Protein AF-A0A183BSN5-F1 (afdb_monomer_lite)

Sequence (302 aa):
MFFSKLIRLFLLFGVLALNCSAYKILVFSPTLSRSHMISNGRVADALASDEHDVTLVEIQYAVPLDVLNLALLKEQKFDVIISEQLNFCGAGVGHLLNIPINIILCSTSLQEHVTSLIGLPFPSSYVPSLMDSNVPDKMSLVQRFQNLMRQFVGYNYNFYGIDPLTQIFQKHFGIDFPDLRSIVNRLPDQFGRAIRTMLDDPSFGANAKRTKKLLSTKPFTAKERLLKNMRFLEMNGGELPELLSESRNMSVVQLYNLDLAMLATLALLTLLIILRYLAKFALASAILAKSLLMKTKKNKEE

InterPro domains:
  IPR002213 UDP-glucuronosyl/UDP-glucosyltransferase [PF00201] (71-152)
  IPR050271 UDP-glycosyltransferase [PTHR48043] (70-183)

Radius of gyration: 30.77 Å; chains: 1; bounding box: 112×40×78 Å

Foldseek 3Di:
DVVVVVVVVVVVVVVVVPPPPQFQEEEEFEPPDDLRVVVSVVVQVVSVVSVHNYDYDYHYLPDAPVVDPLVVVLVSQGQEYEYEPQALLSLLSCVVSVRLHYHHDYSDPQALQLCVLQVHDQQLLQHAHPQDPPADSHDDLVSSVVRVVNSVVRNVVSVVSQVVVQVSSCVVPHVPRDRSSVSSSCNVVSVVVVVVCCVVPCVVVVVVVVVVVCVCVPPAHPVRVVVVVCVVCVVVPVDDVVPDRPCVVDDPCSRRVVVVVVVVVVVVVVVVVVVVVVVVVVVVVVVVVVVVVVVVVVVVVD

pLDDT: mean 83.0, std 10.15, range [48.16, 95.94]

Secondary structure (DSSP, 8-state):
-HHHHHHHHHHHHHHHHT-----EEEEEEETT-HHHHHHHHHHHHHHHHTT-EEEEEEE-TT--GGGS-HHHHHHH--SEEEEETT-THHHHHHHHTT-SEEEEE-SSSPPHHHHHHTT----TTTS--TT-TT--SS--HHHHHHHHHHHHHHHHHHHHHHHHHHHHHHHHH-TTSPPHHHHHHTHHHHHHHHHHHHHH-TTHHHHHHHHHHHHHT-SS-HHHHHHHHHHHHHHTTS--GGGS-GGGG--HHHHTTHHHHHHHHHHHHHHHHHHHHHHHHHHHHHHHHHHHHHHHHHTTT-

Organism: Globodera pallida (NCBI:txid36090)

Structure (mmCIF, N/CA/C/O backbone):
data_AF-A0A183BSN5-F1
#
_entry.id   AF-A0A183BSN5-F1
#
loop_
_atom_site.group_PDB
_atom_site.id
_atom_site.type_symbol
_atom_site.label_atom_id
_atom_site.label_alt_id
_atom_site.label_comp_id
_atom_site.label_asym_id
_atom_site.label_entity_id
_atom_site.label_seq_id
_atom_site.pdbx_PDB_ins_code
_atom_site.Cartn_x
_atom_site.Cartn_y
_atom_site.Cartn_z
_atom_site.occupancy
_atom_site.B_iso_or_equiv
_atom_site.auth_seq_id
_atom_site.auth_comp_id
_atom_site.auth_asym_id
_atom_site.auth_atom_id
_atom_site.pdbx_PDB_model_num
ATOM 1 N N . MET A 1 1 ? -42.546 -14.849 45.165 1.00 59.56 1 MET A N 1
ATOM 2 C CA . MET A 1 1 ? -41.155 -15.318 44.934 1.00 59.56 1 MET A CA 1
ATOM 3 C C . MET A 1 1 ? -40.801 -15.490 43.448 1.00 59.56 1 MET A C 1
ATOM 5 O O . MET A 1 1 ? -39.670 -15.215 43.075 1.00 59.56 1 MET A O 1
ATOM 9 N N . PHE A 1 2 ? -41.740 -15.899 42.584 1.00 65.00 2 PHE A N 1
ATOM 10 C CA . PHE A 1 2 ? -41.500 -16.060 41.138 1.00 65.00 2 PHE A CA 1
ATOM 11 C C . PHE A 1 2 ? -41.350 -14.718 40.389 1.00 65.00 2 PHE A C 1
ATOM 13 O O . PHE A 1 2 ? -40.451 -14.548 39.572 1.00 65.00 2 PHE A O 1
ATOM 20 N N . PHE A 1 3 ? -42.168 -13.725 40.751 1.00 62.00 3 PHE A N 1
ATOM 21 C CA . PHE A 1 3 ? -42.199 -12.405 40.107 1.00 62.00 3 PHE A CA 1
ATOM 22 C C . PHE A 1 3 ? -40.903 -11.591 40.301 1.00 62.00 3 PHE A C 1
ATOM 24 O O . PHE A 1 3 ? -40.417 -10.958 39.369 1.00 62.00 3 PHE A O 1
ATOM 31 N N . SER A 1 4 ? -40.273 -11.674 41.481 1.00 65.19 4 SER A N 1
ATOM 32 C CA . SER A 1 4 ? -38.995 -10.994 41.748 1.00 65.19 4 SER A CA 1
ATOM 33 C C . SER A 1 4 ? -37.806 -11.648 41.037 1.00 65.19 4 SER A C 1
ATOM 35 O O . SER A 1 4 ? -36.857 -10.957 40.673 1.00 65.19 4 SER A O 1
ATOM 37 N N . LYS A 1 5 ? -37.859 -12.966 40.790 1.00 66.44 5 LYS A N 1
ATOM 38 C CA . LYS A 1 5 ? -36.872 -13.667 39.955 1.00 66.44 5 LYS A CA 1
ATOM 39 C C . LYS A 1 5 ? -37.020 -13.293 38.479 1.00 66.44 5 LYS A C 1
ATOM 41 O O . LYS A 1 5 ? -36.006 -13.108 37.818 1.00 66.44 5 LYS A O 1
ATOM 46 N N . LEU A 1 6 ? -38.251 -13.114 37.993 1.00 73.00 6 LEU A N 1
ATOM 47 C CA . LEU A 1 6 ? -38.524 -12.692 36.617 1.00 73.00 6 LEU A CA 1
ATOM 48 C C . LEU A 1 6 ? -38.045 -11.256 36.352 1.00 73.00 6 LEU A C 1
ATOM 50 O O . LEU A 1 6 ? -37.392 -11.011 35.345 1.00 73.00 6 LEU A O 1
ATOM 54 N N . ILE A 1 7 ? -38.274 -10.337 37.297 1.00 76.81 7 ILE A N 1
ATOM 55 C CA . ILE A 1 7 ? -37.767 -8.955 37.239 1.00 76.81 7 ILE A CA 1
ATOM 56 C C . ILE A 1 7 ? -36.236 -8.920 37.282 1.00 76.81 7 ILE A C 1
ATOM 58 O O . ILE A 1 7 ? -35.624 -8.214 36.488 1.00 76.81 7 ILE A O 1
ATOM 62 N N . ARG A 1 8 ? -35.596 -9.711 38.156 1.00 70.38 8 ARG A N 1
ATOM 63 C CA . ARG A 1 8 ? -34.126 -9.816 38.182 1.00 70.38 8 ARG A CA 1
ATOM 64 C C . ARG A 1 8 ? -33.569 -10.387 36.882 1.00 70.38 8 ARG A C 1
ATOM 66 O O . ARG A 1 8 ? -32.544 -9.902 36.431 1.00 70.38 8 ARG A O 1
ATOM 73 N N . LEU A 1 9 ? -34.243 -11.360 36.268 1.00 69.88 9 LEU A N 1
ATOM 74 C CA . LEU A 1 9 ? -33.843 -11.929 34.981 1.00 69.88 9 LEU A CA 1
ATOM 75 C C . LEU A 1 9 ? -33.991 -10.908 33.842 1.00 69.88 9 LEU A C 1
ATOM 77 O O . LEU A 1 9 ? -33.094 -10.804 33.017 1.00 69.88 9 LEU A O 1
ATOM 81 N N . PHE A 1 10 ? -35.069 -10.117 33.836 1.00 69.69 10 PHE A N 1
ATOM 82 C CA . PHE A 1 10 ? -35.290 -9.044 32.860 1.00 69.69 10 PHE A CA 1
ATOM 83 C C . PHE A 1 10 ? -34.299 -7.885 33.026 1.00 69.69 10 PHE A C 1
ATOM 85 O O . PHE A 1 10 ? -33.801 -7.368 32.033 1.00 69.69 10 PHE A O 1
ATOM 92 N N . LEU A 1 11 ? -33.958 -7.515 34.265 1.00 67.25 11 LEU A N 1
ATOM 93 C CA . LEU A 1 11 ? -32.918 -6.526 34.559 1.00 67.25 11 LEU A CA 1
ATOM 94 C C . LEU A 1 11 ? -31.527 -7.041 34.171 1.00 67.25 11 LEU A C 1
ATOM 96 O O . LEU A 1 11 ? -30.753 -6.290 33.593 1.00 67.25 11 LEU A O 1
ATOM 100 N N . LEU A 1 12 ? -31.222 -8.323 34.404 1.00 60.47 12 LEU A N 1
ATOM 101 C CA . LEU A 1 12 ? -29.964 -8.933 33.959 1.00 60.47 12 LEU A CA 1
ATOM 102 C C . LEU A 1 12 ? -29.869 -8.973 32.426 1.00 60.47 12 LEU A C 1
ATOM 104 O O . LEU A 1 12 ? -28.812 -8.700 31.867 1.00 60.47 12 LEU A O 1
ATOM 108 N N . PHE A 1 13 ? -30.978 -9.279 31.742 1.00 56.66 13 PHE A N 1
ATOM 109 C CA . PHE A 1 13 ? -31.055 -9.278 30.279 1.00 56.66 13 PHE A CA 1
ATOM 110 C C . PHE A 1 13 ? -30.986 -7.856 29.704 1.00 56.66 13 PHE A C 1
ATOM 112 O O . PHE A 1 13 ? -30.362 -7.654 28.668 1.00 56.66 13 PHE A O 1
ATOM 119 N N . GLY A 1 14 ? -31.563 -6.869 30.398 1.00 58.03 14 GLY A N 1
ATOM 120 C CA . GLY A 1 14 ? -31.438 -5.447 30.078 1.00 58.03 14 GLY A CA 1
ATOM 121 C C . GLY A 1 14 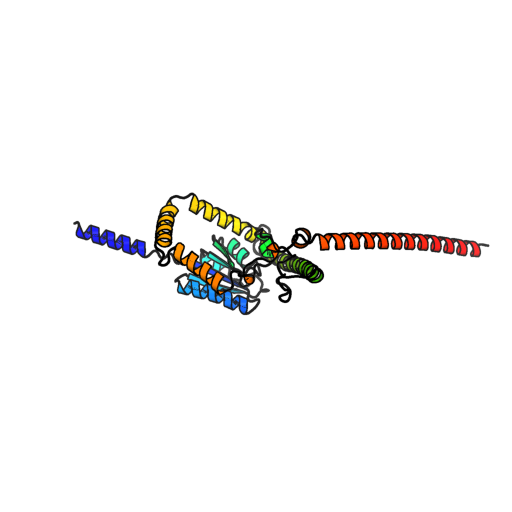? -30.005 -4.937 30.236 1.00 58.03 14 GLY A C 1
ATOM 122 O O . GLY A 1 14 ? -29.504 -4.264 29.347 1.00 58.03 14 GLY A O 1
ATOM 123 N N . VAL A 1 15 ? -29.303 -5.333 31.303 1.00 58.25 15 VAL A N 1
ATOM 124 C CA . VAL A 1 15 ? -27.882 -5.000 31.527 1.00 58.25 15 VAL A CA 1
ATOM 125 C C . VAL A 1 15 ? -26.967 -5.703 30.516 1.00 58.25 15 VAL A C 1
ATOM 127 O O . VAL A 1 15 ? -25.995 -5.115 30.058 1.00 58.25 15 VAL A O 1
ATOM 130 N N . LEU A 1 16 ? -27.289 -6.932 30.102 1.00 50.88 16 LEU A N 1
ATOM 131 C CA . LEU A 1 16 ? -26.536 -7.640 29.060 1.00 50.88 16 LEU A CA 1
ATOM 132 C C . LEU A 1 16 ? -26.787 -7.072 27.654 1.00 50.88 16 LEU A C 1
ATOM 134 O O . LEU A 1 16 ? -25.859 -7.049 26.848 1.00 50.88 16 LEU A O 1
ATOM 138 N N . ALA A 1 17 ? -27.996 -6.571 27.377 1.00 51.16 17 ALA A N 1
ATOM 139 C CA . ALA A 1 17 ? -28.351 -5.889 26.129 1.00 51.16 17 ALA A CA 1
ATOM 140 C C . ALA A 1 17 ? -27.779 -4.460 26.018 1.00 51.16 17 ALA A C 1
ATOM 142 O O . ALA A 1 17 ? -27.766 -3.908 24.922 1.00 51.16 17 ALA A O 1
ATOM 143 N N . LEU A 1 18 ? -27.282 -3.888 27.121 1.00 48.16 18 LEU A N 1
ATOM 144 C CA . LEU A 1 18 ? -26.627 -2.576 27.183 1.00 48.16 18 LEU A CA 1
ATOM 145 C C . LEU A 1 18 ? -25.114 -2.619 26.920 1.00 48.16 18 LEU A C 1
ATOM 147 O O . LEU A 1 18 ? -24.476 -1.572 26.915 1.00 48.16 18 LEU A O 1
ATOM 151 N N . ASN A 1 19 ? -24.521 -3.789 26.660 1.00 48.28 19 ASN A N 1
ATOM 152 C CA . ASN A 1 19 ? -23.117 -3.863 26.247 1.00 48.28 19 ASN A CA 1
ATOM 153 C C . ASN A 1 19 ? -22.981 -3.543 24.750 1.00 48.28 19 ASN A C 1
ATOM 155 O O . ASN A 1 19 ? -22.556 -4.384 23.957 1.00 48.28 19 ASN A O 1
ATOM 159 N N . CYS A 1 20 ? -23.360 -2.327 24.352 1.00 51.12 20 CYS A N 1
ATOM 160 C CA . CYS A 1 20 ? -22.772 -1.717 23.169 1.00 51.12 20 CYS A CA 1
ATOM 161 C C . CYS A 1 20 ? -21.342 -1.346 23.576 1.00 51.12 20 CYS A C 1
ATOM 163 O O . CYS A 1 20 ? -21.121 -0.358 24.270 1.00 51.12 20 CYS A O 1
ATOM 165 N N . SER A 1 21 ? -20.380 -2.226 23.292 1.00 65.69 21 SER A N 1
ATOM 166 C CA . SER A 1 21 ? -18.980 -1.958 23.617 1.00 65.69 21 SER A CA 1
ATOM 167 C C . SER A 1 21 ? -18.479 -0.870 22.673 1.00 65.69 21 SER A C 1
ATOM 169 O O . SER A 1 21 ? -18.053 -1.164 21.557 1.00 65.69 21 SER A O 1
ATOM 171 N N . ALA A 1 22 ? -18.566 0.384 23.105 1.00 81.62 22 ALA A N 1
ATOM 172 C CA . ALA A 1 22 ? -17.943 1.500 22.419 1.00 81.62 22 ALA A CA 1
ATOM 173 C C . ALA A 1 22 ? -16.424 1.289 22.428 1.00 81.62 22 ALA A C 1
ATOM 175 O O . ALA A 1 22 ? -15.791 1.337 23.481 1.00 81.62 22 ALA A O 1
ATOM 176 N N . TYR A 1 23 ? -15.848 1.001 21.261 1.00 90.38 23 TYR A N 1
ATOM 177 C CA . TYR A 1 23 ? -14.400 0.963 21.105 1.00 90.38 23 TYR A CA 1
ATOM 178 C C . TYR A 1 23 ? -13.813 2.359 21.257 1.00 90.38 23 TYR A C 1
ATOM 180 O O . TYR A 1 23 ? -14.401 3.345 20.804 1.00 90.38 23 TYR A O 1
ATOM 188 N N . LYS A 1 24 ? -12.616 2.418 21.833 1.00 94.06 24 LYS A N 1
ATOM 189 C CA . LYS A 1 24 ? -11.808 3.626 21.861 1.00 94.06 24 LYS A CA 1
ATOM 190 C C . LYS A 1 24 ? -10.854 3.634 20.675 1.00 94.06 24 LYS A C 1
ATOM 192 O O . LYS A 1 24 ? -9.935 2.816 20.594 1.00 94.06 24 LYS A O 1
ATOM 197 N N . ILE A 1 25 ? -11.096 4.533 19.730 1.00 95.19 25 ILE A N 1
ATOM 198 C CA . ILE A 1 25 ? -10.491 4.518 18.401 1.00 95.19 25 ILE A CA 1
ATOM 199 C C . ILE A 1 25 ? -9.615 5.756 18.213 1.00 95.19 25 ILE A C 1
ATOM 201 O O . ILE A 1 25 ? -10.073 6.890 18.321 1.00 95.19 25 ILE A O 1
ATOM 205 N N . LEU A 1 26 ? -8.351 5.537 17.871 1.00 94.81 26 LEU A N 1
ATOM 206 C CA . LEU A 1 26 ? -7.427 6.583 17.453 1.00 94.81 26 LEU A CA 1
ATOM 207 C C . LEU A 1 26 ? -7.399 6.651 15.925 1.00 94.81 26 LEU A C 1
ATOM 209 O O . LEU A 1 26 ? -6.917 5.731 15.269 1.00 94.81 26 LEU A O 1
ATOM 213 N N . VAL A 1 27 ? -7.882 7.740 15.338 1.00 93.56 27 VAL A N 1
ATOM 214 C CA . VAL A 1 27 ? -7.739 7.997 13.901 1.00 93.56 27 VAL A CA 1
ATOM 215 C C . VAL A 1 27 ? -6.526 8.895 13.699 1.00 93.56 27 VAL A C 1
ATOM 217 O O . VAL A 1 27 ? -6.496 10.031 14.157 1.00 93.56 27 VAL A O 1
ATOM 220 N N . PHE A 1 28 ? -5.504 8.381 13.029 1.00 90.50 28 PHE A N 1
ATOM 221 C CA . PHE A 1 28 ? -4.240 9.058 12.782 1.00 90.50 28 PHE A CA 1
ATOM 222 C C . PHE A 1 28 ? -4.160 9.501 11.317 1.00 90.50 28 PHE A C 1
ATOM 224 O O . PHE A 1 28 ? -3.984 8.680 10.412 1.00 90.50 28 PHE A O 1
ATOM 231 N N . SER A 1 29 ? -4.290 10.806 11.081 1.00 88.56 29 SER A N 1
ATOM 232 C CA . SER A 1 29 ? -4.462 11.394 9.753 1.00 88.56 29 SER A CA 1
ATOM 233 C C . SER A 1 29 ? -3.312 12.350 9.398 1.00 88.56 29 SER A C 1
ATOM 235 O O . SER A 1 29 ? -3.153 13.392 10.037 1.00 88.56 29 SER A O 1
ATOM 237 N N . PRO A 1 30 ? -2.490 12.052 8.378 1.00 83.19 30 PRO A N 1
ATOM 238 C CA . PRO A 1 30 ? -1.479 12.985 7.904 1.00 83.19 30 PRO A CA 1
ATOM 239 C C . PRO A 1 30 ? -2.095 14.094 7.036 1.00 83.19 30 PRO A C 1
ATOM 241 O O . PRO A 1 30 ? -2.824 13.828 6.079 1.00 83.19 30 PRO A O 1
ATOM 244 N N . THR A 1 31 ? -1.736 15.351 7.293 1.00 81.19 31 THR A N 1
ATOM 245 C CA . THR A 1 31 ? -2.212 16.532 6.553 1.00 81.19 31 THR A CA 1
ATOM 246 C C . THR A 1 31 ? -1.405 16.773 5.271 1.00 81.19 31 THR A C 1
ATOM 248 O O . THR A 1 31 ? -0.886 17.859 5.019 1.00 81.19 31 THR A O 1
ATOM 251 N N . LEU A 1 32 ? -1.275 15.735 4.434 1.00 77.12 32 LEU A N 1
ATOM 252 C CA . LEU A 1 32 ? -0.598 15.839 3.134 1.00 77.12 32 LEU A CA 1
ATOM 253 C C . LEU A 1 32 ? -1.450 16.614 2.117 1.00 77.12 32 LEU A C 1
ATOM 255 O O . LEU A 1 32 ? -0.936 17.428 1.353 1.00 77.12 32 LEU A O 1
ATOM 259 N N . SER A 1 33 ? -2.761 16.363 2.098 1.00 76.94 33 SER A N 1
ATOM 260 C CA . SER A 1 33 ? -3.711 17.091 1.258 1.00 76.94 33 SER A CA 1
ATOM 261 C C . SER A 1 33 ? -5.128 17.047 1.836 1.00 76.94 33 SER A C 1
ATOM 263 O O . SER A 1 33 ? -5.460 16.197 2.666 1.00 76.94 33 SER A O 1
ATOM 265 N N . ARG A 1 34 ? -5.988 17.972 1.386 1.00 82.31 34 ARG A N 1
ATOM 266 C CA . ARG A 1 34 ? -7.355 18.114 1.917 1.00 82.31 34 ARG A CA 1
ATOM 267 C C . ARG A 1 34 ? -8.221 16.876 1.701 1.00 82.31 34 ARG A C 1
ATOM 269 O O . ARG A 1 34 ? -9.043 16.580 2.557 1.00 82.31 34 ARG A O 1
ATOM 276 N N . SER A 1 35 ? -8.070 16.165 0.584 1.00 83.94 35 SER A N 1
ATOM 277 C CA . SER A 1 35 ? -8.891 14.980 0.295 1.00 83.94 35 SER A CA 1
ATOM 278 C C . SER A 1 35 ? -8.667 13.870 1.322 1.00 83.94 35 SER A C 1
ATOM 280 O O . SER A 1 35 ? -9.637 13.286 1.800 1.00 83.94 35 SER A O 1
ATOM 282 N N . HIS A 1 36 ? -7.414 13.636 1.717 1.00 82.81 36 HIS A N 1
ATOM 283 C CA . HIS A 1 36 ? -7.061 12.645 2.735 1.00 82.81 36 HIS A CA 1
ATOM 284 C C . HIS A 1 36 ? -7.616 13.042 4.108 1.00 82.81 36 HIS A C 1
ATOM 286 O O . HIS A 1 36 ? -8.254 12.227 4.771 1.00 82.81 36 HIS A O 1
ATOM 292 N N . MET A 1 37 ? -7.475 14.318 4.492 1.00 86.25 37 MET A N 1
ATOM 293 C CA . MET A 1 37 ? -8.049 14.833 5.742 1.00 86.25 37 MET A CA 1
ATOM 294 C C . MET A 1 37 ? -9.573 14.683 5.777 1.00 86.25 37 MET A C 1
ATOM 296 O O . MET A 1 37 ? -10.118 14.184 6.754 1.00 86.25 37 MET A O 1
ATOM 300 N N . ILE A 1 38 ? -10.266 15.046 4.692 1.00 88.62 38 ILE A N 1
ATOM 301 C CA . ILE A 1 38 ? -11.727 14.923 4.593 1.00 88.62 38 ILE A CA 1
ATOM 302 C C . ILE A 1 38 ? -12.161 13.455 4.674 1.00 88.62 38 ILE A C 1
ATOM 304 O O . ILE A 1 38 ? -13.138 13.149 5.352 1.00 88.62 38 ILE A O 1
ATOM 308 N N . SER A 1 39 ? -11.459 12.546 3.993 1.00 88.44 39 SER A N 1
ATOM 309 C CA . SER A 1 39 ? -11.770 11.113 4.035 1.00 88.44 39 SER A CA 1
ATOM 310 C C . SER A 1 39 ? -11.626 10.553 5.450 1.00 88.44 39 SER A C 1
ATOM 312 O O . SER A 1 39 ? -12.542 9.908 5.956 1.00 88.44 39 SER A O 1
ATOM 314 N N . ASN A 1 40 ? -10.507 10.845 6.112 1.00 90.00 40 ASN A N 1
ATOM 315 C CA . ASN A 1 40 ? -10.218 10.342 7.454 1.00 90.00 40 ASN A CA 1
ATOM 316 C C . ASN A 1 40 ? -11.137 10.977 8.504 1.00 90.00 40 ASN A C 1
ATOM 318 O O . ASN A 1 40 ? -11.633 10.274 9.381 1.00 90.00 40 ASN A O 1
ATOM 322 N N . GLY A 1 41 ? -11.437 12.271 8.363 1.00 91.69 41 GLY A N 1
ATOM 323 C CA . GLY A 1 41 ? -12.417 12.978 9.185 1.00 91.69 41 GLY A CA 1
ATOM 324 C C . GLY A 1 41 ? -13.815 12.376 9.063 1.00 91.69 41 GLY A C 1
ATOM 325 O O . GLY A 1 41 ? -14.439 12.095 10.074 1.00 91.69 41 GLY A O 1
ATOM 326 N N . ARG A 1 42 ? -14.275 12.043 7.848 1.00 92.44 42 ARG A N 1
ATOM 327 C CA . ARG A 1 42 ? -15.573 11.370 7.653 1.00 92.44 42 ARG A CA 1
ATOM 328 C C . ARG A 1 42 ? -15.638 9.985 8.285 1.00 92.44 42 ARG A C 1
ATOM 330 O O . ARG A 1 42 ? -16.690 9.601 8.786 1.00 92.44 42 ARG A O 1
ATOM 337 N N . VAL A 1 43 ? -14.540 9.227 8.243 1.00 92.44 43 VAL A N 1
ATOM 338 C CA . VAL A 1 43 ? -14.455 7.938 8.945 1.00 92.44 43 VAL A CA 1
ATOM 339 C C . VAL A 1 43 ? -14.543 8.158 10.454 1.00 92.44 43 VAL A C 1
ATOM 341 O O . VAL A 1 43 ? -15.297 7.453 11.118 1.00 92.44 43 VAL A O 1
ATOM 344 N N . ALA A 1 44 ? -13.830 9.152 10.988 1.00 93.75 44 ALA A N 1
ATOM 345 C CA . ALA A 1 44 ? -13.896 9.505 12.402 1.00 93.75 44 ALA A CA 1
ATOM 346 C C . ALA A 1 44 ? -15.312 9.938 12.827 1.00 93.75 44 ALA A C 1
ATOM 348 O O . ALA A 1 44 ? -15.826 9.417 13.813 1.00 93.75 44 ALA A O 1
ATOM 349 N N . ASP A 1 45 ? -15.963 10.809 12.051 1.00 94.44 45 ASP A N 1
ATOM 350 C CA . ASP A 1 45 ? -17.328 11.286 12.300 1.00 94.44 45 ASP A CA 1
ATOM 351 C C . ASP A 1 45 ? -18.341 10.138 12.292 1.00 94.44 45 ASP A C 1
ATOM 353 O O . ASP A 1 45 ? -19.195 10.063 13.171 1.00 94.44 45 ASP A O 1
ATOM 357 N N . ALA A 1 46 ? -18.237 9.221 11.323 1.00 92.94 46 ALA A N 1
ATOM 358 C CA . ALA A 1 46 ? -19.119 8.060 11.242 1.00 92.94 46 ALA A CA 1
ATOM 359 C C . ALA A 1 46 ? -18.962 7.148 12.469 1.00 92.94 46 ALA A C 1
ATOM 361 O O . ALA A 1 46 ? -19.954 6.759 13.081 1.00 92.94 46 ALA A O 1
ATOM 362 N N . LEU A 1 47 ? -17.722 6.862 12.875 1.00 92.88 47 LEU A N 1
ATOM 363 C CA . LEU A 1 47 ? -17.445 6.052 14.063 1.00 92.88 47 LEU A CA 1
ATOM 364 C C . LEU A 1 47 ? -17.940 6.733 15.346 1.00 92.88 47 LEU A C 1
ATOM 366 O O . LEU A 1 47 ? -18.524 6.072 16.198 1.00 92.88 47 LEU A O 1
ATOM 370 N N . ALA A 1 48 ? -17.755 8.049 15.467 1.00 92.00 48 ALA A N 1
ATOM 371 C CA . ALA A 1 48 ? -18.258 8.818 16.601 1.00 92.00 48 ALA A CA 1
ATOM 372 C C . ALA A 1 48 ? -19.796 8.854 16.628 1.00 92.00 48 ALA A C 1
ATOM 374 O O . ALA A 1 48 ? -20.396 8.774 17.699 1.00 92.00 48 ALA A O 1
ATOM 375 N N . SER A 1 49 ? -20.444 8.933 15.459 1.00 92.06 49 SER A N 1
ATOM 376 C CA . SER A 1 49 ? -21.907 8.887 15.345 1.00 92.06 49 SER A CA 1
ATOM 377 C C . SER A 1 49 ? -22.503 7.535 15.744 1.00 92.06 49 SER A C 1
ATOM 379 O O . SER A 1 49 ? -23.628 7.496 16.234 1.00 92.06 49 SER A O 1
ATOM 381 N N . ASP A 1 50 ? -21.718 6.461 15.619 1.00 89.19 50 ASP A N 1
ATOM 382 C CA . ASP A 1 50 ? -22.039 5.112 16.100 1.00 89.19 50 ASP A CA 1
ATOM 383 C C . ASP A 1 50 ? -21.624 4.899 17.578 1.00 89.19 50 ASP A C 1
ATOM 385 O O . ASP A 1 50 ? -21.484 3.767 18.040 1.00 89.19 50 ASP A O 1
ATOM 389 N N . GLU A 1 51 ? -21.445 5.989 18.335 1.00 89.50 51 GLU A N 1
ATOM 390 C CA . GLU A 1 51 ? -21.149 6.012 19.777 1.00 89.50 51 GLU A CA 1
ATOM 391 C C . GLU A 1 51 ? -19.767 5.452 20.179 1.00 89.50 51 GLU A C 1
ATOM 393 O O . GLU A 1 51 ? -19.548 5.118 21.345 1.00 89.50 51 GLU A O 1
ATOM 398 N N . HIS A 1 52 ? -18.797 5.367 19.260 1.00 92.06 52 HIS A N 1
ATOM 399 C CA . HIS A 1 52 ? -17.401 5.068 19.612 1.00 92.06 52 HIS A CA 1
ATOM 400 C C . HIS A 1 52 ? -16.674 6.289 20.210 1.00 92.06 52 HIS A C 1
ATOM 402 O O . HIS A 1 52 ? -16.936 7.432 19.835 1.00 92.06 52 HIS A O 1
ATOM 408 N N . ASP A 1 53 ? -15.711 6.054 21.111 1.00 94.12 53 ASP A N 1
ATOM 409 C CA . ASP A 1 53 ? -14.831 7.105 21.646 1.00 94.12 53 ASP A CA 1
ATOM 410 C C . ASP A 1 53 ? -13.691 7.345 20.650 1.00 94.12 53 ASP A C 1
ATOM 412 O O . ASP A 1 53 ? -12.702 6.608 20.620 1.00 94.12 53 ASP A O 1
ATOM 416 N N . VAL A 1 54 ? -13.865 8.333 19.770 1.00 94.88 54 VAL A N 1
ATOM 417 C CA . VAL A 1 54 ? -12.947 8.597 18.659 1.00 94.88 54 VAL A CA 1
ATOM 418 C C . VAL A 1 54 ? -12.065 9.805 18.956 1.00 94.88 54 VAL A C 1
ATOM 420 O O . VAL A 1 54 ? -12.542 10.919 19.153 1.00 94.88 54 VAL A O 1
ATOM 423 N N . THR A 1 55 ? -10.750 9.607 18.899 1.00 94.44 55 THR A N 1
ATOM 424 C CA . THR A 1 55 ? -9.759 10.688 18.911 1.00 94.44 55 THR A CA 1
ATOM 425 C C . THR A 1 55 ? -9.142 10.819 17.522 1.00 94.44 55 THR A C 1
ATOM 427 O O . THR A 1 55 ? -8.469 9.900 17.059 1.00 94.44 55 THR A O 1
ATOM 430 N N . LEU A 1 56 ? -9.344 11.959 16.856 1.00 92.19 56 LEU A N 1
ATOM 431 C CA . LEU A 1 56 ? -8.695 12.279 15.582 1.00 92.19 56 LEU A CA 1
ATOM 432 C C . LEU A 1 56 ? -7.408 13.075 15.836 1.00 92.19 56 LEU A C 1
ATOM 434 O O . LEU A 1 56 ? -7.442 14.174 16.384 1.00 92.19 56 LEU A O 1
ATOM 438 N N . VAL A 1 57 ? -6.273 12.522 15.419 1.00 89.38 57 VAL A N 1
ATOM 439 C CA . VAL A 1 57 ? -4.962 13.170 15.461 1.00 89.38 57 VAL A CA 1
ATOM 440 C C . VAL A 1 57 ? -4.559 13.543 14.044 1.00 89.38 57 VAL A C 1
ATOM 442 O O . VAL A 1 57 ? -4.281 12.674 13.216 1.00 89.38 57 VAL A O 1
ATOM 445 N N . GLU A 1 58 ? -4.503 14.844 13.780 1.00 86.94 58 GLU A N 1
ATOM 446 C CA . GLU A 1 58 ? -4.003 15.386 12.523 1.00 86.94 58 GLU A CA 1
ATOM 447 C C . GLU A 1 58 ? -2.549 15.828 12.684 1.00 86.94 58 GLU A C 1
ATOM 449 O O . GLU A 1 58 ? -2.239 16.699 13.497 1.00 86.94 58 GLU A O 1
ATOM 454 N N . ILE A 1 59 ? -1.644 15.234 11.906 1.00 78.25 59 ILE A N 1
ATOM 455 C CA . ILE A 1 59 ? -0.220 15.590 11.927 1.00 78.25 59 ILE A CA 1
ATOM 456 C C . ILE A 1 59 ? 0.254 16.048 10.560 1.00 78.25 59 ILE A C 1
ATOM 458 O O . ILE A 1 59 ? -0.110 15.486 9.531 1.00 78.25 59 ILE A O 1
ATOM 462 N N . GLN A 1 60 ? 1.129 17.045 10.531 1.00 74.00 60 GLN A N 1
ATOM 463 C CA . GLN A 1 60 ? 1.752 17.448 9.280 1.00 74.00 60 GLN A CA 1
ATOM 464 C C . GLN A 1 60 ? 2.787 16.414 8.845 1.00 74.00 60 GLN A C 1
ATOM 466 O O . GLN A 1 60 ? 3.564 15.918 9.658 1.00 74.00 60 GLN A O 1
ATOM 471 N N . TYR A 1 61 ? 2.805 16.111 7.545 1.00 65.06 61 TYR A N 1
ATOM 472 C CA . TYR A 1 61 ? 3.602 15.034 6.944 1.00 65.06 61 TYR A CA 1
ATOM 473 C C . TYR A 1 61 ? 5.114 15.097 7.264 1.00 65.06 61 TYR A C 1
ATOM 475 O O . TYR A 1 61 ? 5.799 14.087 7.151 1.00 65.06 61 TYR A O 1
ATOM 483 N N . ALA A 1 62 ? 5.628 16.257 7.693 1.00 59.41 62 ALA A N 1
ATOM 484 C CA . ALA A 1 62 ? 7.045 16.508 7.961 1.00 59.41 62 ALA A CA 1
ATOM 485 C C . ALA A 1 62 ? 7.372 16.944 9.410 1.00 59.41 62 ALA A C 1
ATOM 487 O O . ALA A 1 62 ? 8.486 17.398 9.662 1.00 59.41 62 ALA A O 1
ATOM 488 N N . VAL A 1 63 ? 6.430 16.870 10.359 1.00 57.62 63 VAL A N 1
ATOM 489 C CA . VAL A 1 63 ? 6.668 17.346 11.737 1.00 57.62 63 VAL A CA 1
ATOM 490 C C . VAL A 1 63 ? 7.357 16.265 12.588 1.00 57.62 63 VAL A C 1
ATOM 492 O O . VAL A 1 63 ? 6.985 15.093 12.493 1.00 57.62 63 VAL A O 1
ATOM 495 N N . PRO A 1 64 ? 8.358 16.630 13.418 1.00 61.53 64 PRO A N 1
ATOM 496 C CA . PRO A 1 64 ? 9.038 15.697 14.310 1.00 61.53 64 PRO A CA 1
ATOM 497 C C . PRO A 1 64 ? 8.073 15.064 15.311 1.00 61.53 64 PRO A C 1
ATOM 499 O O . PRO A 1 64 ? 7.157 15.709 15.824 1.00 61.53 64 PRO A O 1
ATOM 502 N N . LEU A 1 65 ? 8.328 13.793 15.618 1.00 65.75 65 LEU A N 1
ATOM 503 C CA . LEU A 1 65 ? 7.522 12.993 16.538 1.00 65.75 65 LEU A CA 1
ATOM 504 C C . LEU A 1 65 ? 7.409 13.611 17.945 1.00 65.75 65 LEU A C 1
ATOM 506 O O . LEU A 1 65 ? 6.456 13.321 18.659 1.00 65.75 65 LEU A O 1
ATOM 510 N N . ASP A 1 66 ? 8.338 14.502 18.302 1.00 63.31 66 ASP A N 1
ATOM 511 C CA . ASP A 1 66 ? 8.382 15.260 19.559 1.00 63.31 66 ASP A CA 1
ATOM 512 C C . ASP A 1 66 ? 7.165 16.166 19.794 1.00 63.31 66 ASP A C 1
ATOM 514 O O . ASP A 1 66 ? 6.863 16.520 20.931 1.00 63.31 66 ASP A O 1
ATOM 518 N N . VAL A 1 67 ? 6.452 16.551 18.731 1.00 63.91 67 VAL A N 1
ATOM 519 C CA . VAL A 1 67 ? 5.224 17.358 18.845 1.00 63.91 67 VAL A CA 1
ATOM 520 C C . VAL A 1 67 ? 4.032 16.496 19.276 1.00 63.91 67 VAL A C 1
ATOM 522 O O . VAL A 1 67 ? 3.031 17.010 19.777 1.00 63.91 67 VAL A O 1
ATOM 525 N N . LEU A 1 68 ? 4.126 15.174 19.118 1.00 74.31 68 LEU A N 1
ATOM 526 C CA . LEU A 1 68 ? 3.079 14.254 19.524 1.00 74.31 68 LEU A CA 1
ATOM 527 C C . LEU A 1 68 ? 3.194 13.967 21.025 1.00 74.31 68 LEU A C 1
ATOM 529 O O . LEU A 1 68 ? 4.169 13.377 21.487 1.00 74.31 68 LEU A O 1
ATOM 533 N N . ASN A 1 69 ? 2.167 14.331 21.799 1.00 79.75 69 ASN A N 1
ATOM 534 C CA . ASN A 1 69 ? 2.107 14.006 23.226 1.00 79.75 69 ASN A CA 1
ATOM 535 C C . ASN A 1 69 ? 1.780 12.515 23.432 1.00 79.75 69 ASN A C 1
ATOM 537 O O . ASN A 1 69 ? 0.654 12.121 23.737 1.00 79.75 69 ASN A O 1
ATOM 541 N N . LEU A 1 70 ? 2.791 11.672 23.235 1.00 81.19 70 LEU A N 1
ATOM 542 C CA . LEU A 1 70 ? 2.689 10.217 23.328 1.00 81.19 70 LEU A CA 1
ATOM 543 C C . LEU A 1 70 ? 2.343 9.734 24.737 1.00 81.19 70 LEU A C 1
ATOM 545 O O . LEU A 1 70 ? 1.708 8.692 24.873 1.00 81.19 70 LEU A O 1
ATOM 549 N N . ALA A 1 71 ? 2.726 10.485 25.775 1.00 81.00 71 ALA A N 1
ATOM 550 C CA . ALA A 1 71 ? 2.355 10.175 27.152 1.00 81.00 71 ALA A CA 1
ATOM 551 C C . ALA A 1 71 ? 0.832 10.238 27.326 1.00 81.00 71 ALA A C 1
ATOM 553 O O . ALA A 1 71 ? 0.227 9.262 27.768 1.00 81.00 71 ALA A O 1
ATOM 554 N N . LEU A 1 72 ? 0.211 11.326 26.856 1.00 85.12 72 LEU A N 1
ATOM 555 C CA . LEU A 1 72 ? -1.242 11.478 26.867 1.00 85.12 72 LEU A CA 1
ATOM 556 C C . LEU A 1 72 ? -1.928 10.360 26.072 1.00 85.12 72 LEU A C 1
ATOM 558 O O . LEU A 1 72 ? -2.864 9.740 26.567 1.00 85.12 72 LEU A O 1
ATOM 562 N N . LEU A 1 73 ? -1.451 10.060 24.860 1.00 86.56 73 LEU A N 1
ATOM 563 C CA . LEU A 1 73 ? -2.051 9.006 24.031 1.00 86.56 73 LEU A CA 1
ATOM 564 C C . LEU A 1 73 ? -1.928 7.613 24.666 1.00 86.56 73 LEU A C 1
ATOM 566 O O . LEU A 1 73 ? -2.841 6.797 24.541 1.00 86.56 73 LEU A O 1
ATOM 570 N N . LYS A 1 74 ? -0.833 7.341 25.383 1.00 87.50 74 LYS A N 1
ATOM 571 C CA . LYS A 1 74 ? -0.625 6.076 26.098 1.00 87.50 74 LYS A CA 1
ATOM 572 C C . LYS A 1 74 ? -1.568 5.913 27.287 1.00 87.50 74 LYS A C 1
ATOM 574 O O . LYS A 1 74 ? -2.028 4.803 27.546 1.00 87.50 74 LYS A O 1
ATOM 579 N N . GLU A 1 75 ? -1.885 6.998 27.985 1.00 89.50 75 GLU A N 1
ATOM 580 C CA . GLU A 1 75 ? -2.840 6.987 29.100 1.00 89.50 75 GLU A CA 1
ATOM 581 C C . GLU A 1 75 ? -4.269 6.667 28.651 1.00 89.50 75 GLU A C 1
ATOM 583 O O . GLU A 1 75 ? -5.020 6.039 29.398 1.00 89.50 75 GLU A O 1
ATOM 588 N N . GLN A 1 76 ? -4.635 7.038 27.420 1.00 88.62 76 GLN A N 1
ATOM 589 C CA . GLN A 1 76 ? -5.989 6.846 26.900 1.00 88.62 76 GLN A CA 1
ATOM 590 C C . GLN A 1 76 ? -6.367 5.378 26.650 1.00 88.62 76 GLN A C 1
ATOM 592 O O . GLN A 1 76 ? -7.562 5.089 26.679 1.00 88.62 76 GLN A O 1
ATOM 597 N N . LYS A 1 77 ? -5.389 4.474 26.453 1.00 91.31 77 LYS A N 1
ATOM 598 C CA . LYS A 1 77 ? -5.578 3.026 26.202 1.00 91.31 77 LYS A CA 1
ATOM 599 C C . LYS A 1 77 ? -6.557 2.723 25.056 1.00 91.31 77 LYS A C 1
ATOM 601 O O . LYS A 1 77 ? -7.627 2.168 25.275 1.00 91.31 77 LYS A O 1
ATOM 606 N N . PHE A 1 78 ? -6.181 3.100 23.837 1.00 94.56 78 PHE A N 1
ATOM 607 C CA . PHE A 1 78 ? -6.979 2.840 22.635 1.00 94.56 78 PHE A CA 1
ATOM 608 C C . PHE A 1 78 ? -7.058 1.343 22.286 1.00 94.56 78 PHE A C 1
ATOM 610 O O . PHE A 1 78 ? -6.065 0.620 22.384 1.00 94.56 78 PHE A O 1
ATOM 617 N N . ASP A 1 79 ? -8.223 0.905 21.806 1.00 92.50 79 ASP A N 1
ATOM 618 C CA . ASP A 1 79 ? -8.474 -0.459 21.323 1.00 92.50 79 ASP A CA 1
ATOM 619 C C . ASP A 1 79 ? -8.101 -0.621 19.844 1.00 92.50 79 ASP A C 1
ATOM 621 O O . ASP A 1 79 ? -7.632 -1.675 19.407 1.00 92.50 79 ASP A O 1
ATOM 625 N N . VAL A 1 80 ? -8.328 0.438 19.063 1.00 92.69 80 VAL A N 1
ATOM 626 C CA . VAL A 1 80 ? -8.149 0.454 17.611 1.00 92.69 80 VAL A CA 1
ATOM 627 C C . VAL A 1 80 ? -7.385 1.705 17.211 1.00 92.69 80 VAL A C 1
ATOM 629 O O . VAL A 1 80 ? -7.658 2.795 17.707 1.00 92.69 80 VAL A O 1
ATOM 632 N N . ILE A 1 81 ? -6.464 1.560 16.266 1.00 93.38 81 ILE A N 1
ATOM 633 C CA . ILE A 1 81 ? -5.871 2.677 15.541 1.00 93.38 81 ILE A CA 1
ATOM 634 C C . ILE A 1 81 ? -6.141 2.524 14.049 1.00 93.38 81 ILE A C 1
ATOM 636 O O . ILE A 1 81 ? -5.936 1.460 13.463 1.00 93.38 81 ILE A O 1
ATOM 640 N N . ILE A 1 82 ? -6.603 3.605 13.436 1.00 93.44 82 ILE A N 1
ATOM 641 C CA . ILE A 1 82 ? -6.812 3.728 11.998 1.00 93.44 82 ILE A CA 1
ATOM 642 C C . ILE A 1 82 ? -5.785 4.736 11.499 1.00 93.44 82 ILE A C 1
ATOM 644 O O . ILE A 1 82 ? -5.823 5.895 11.891 1.00 93.44 82 ILE A O 1
ATOM 648 N N . SER A 1 83 ? -4.853 4.303 10.660 1.00 90.56 83 SER A N 1
ATOM 649 C CA . SER A 1 83 ? -3.765 5.138 10.138 1.00 90.56 83 SER A CA 1
ATOM 650 C C . SER A 1 83 ? -3.738 5.126 8.616 1.00 90.56 83 SER A C 1
ATOM 652 O O . SER A 1 83 ? -4.185 4.168 8.005 1.00 90.56 83 SER A O 1
ATOM 654 N N . GLU A 1 84 ? -3.242 6.185 7.989 1.00 87.69 84 GLU A N 1
ATOM 655 C CA . GLU A 1 84 ? -3.232 6.320 6.525 1.00 87.69 84 GLU A CA 1
ATOM 656 C C . GLU A 1 84 ? -2.066 5.564 5.851 1.00 87.69 84 GLU A C 1
ATOM 658 O O . GLU A 1 84 ? -0.979 5.453 6.417 1.00 87.69 84 GLU A O 1
ATOM 663 N N . GLN A 1 85 ? -2.247 5.103 4.605 1.00 86.62 85 GLN A N 1
ATOM 664 C CA . GLN A 1 85 ? -1.215 4.363 3.853 1.00 86.62 85 GLN A CA 1
ATOM 665 C C . GLN A 1 85 ? 0.006 5.200 3.418 1.00 86.62 85 GLN A C 1
ATOM 667 O O . GLN A 1 85 ? 1.052 4.645 3.074 1.00 86.62 85 GLN A O 1
ATOM 672 N N . LEU A 1 86 ? -0.127 6.529 3.402 1.00 81.06 86 LEU A N 1
ATOM 673 C CA . LEU A 1 86 ? 0.876 7.459 2.868 1.00 81.06 86 LEU A CA 1
ATOM 674 C C . LEU A 1 86 ? 2.152 7.534 3.708 1.00 81.06 86 LEU A C 1
ATOM 676 O O . LEU A 1 86 ? 3.241 7.667 3.162 1.00 81.06 86 LEU A O 1
ATOM 680 N N . ASN A 1 87 ? 2.029 7.474 5.033 1.00 78.75 87 ASN A N 1
ATOM 681 C CA . ASN A 1 87 ? 3.175 7.334 5.917 1.00 78.75 87 ASN A CA 1
ATOM 682 C C . ASN A 1 87 ? 2.844 6.343 7.032 1.00 78.75 87 ASN A C 1
ATOM 684 O O . ASN A 1 87 ? 1.759 6.346 7.602 1.00 78.75 87 ASN A O 1
ATOM 688 N N . PHE A 1 88 ? 3.796 5.482 7.373 1.00 87.44 88 PHE A N 1
ATOM 689 C CA . PHE A 1 88 ? 3.587 4.462 8.405 1.00 87.44 88 PHE A CA 1
ATOM 690 C C . PHE A 1 88 ? 3.788 4.993 9.826 1.00 87.44 88 PHE A C 1
ATOM 692 O O . PHE A 1 88 ? 3.973 4.216 10.759 1.00 87.44 88 PHE A O 1
ATOM 699 N N . CYS A 1 89 ? 3.731 6.316 10.007 1.00 86.88 89 CYS A N 1
ATOM 700 C CA . CYS A 1 89 ? 3.890 6.952 11.309 1.00 86.88 89 CYS A CA 1
ATOM 701 C C . CYS A 1 89 ? 2.789 6.487 12.264 1.00 86.88 89 CYS A C 1
ATOM 703 O O . CYS A 1 89 ? 3.086 6.042 13.368 1.00 86.88 89 CYS A O 1
ATOM 705 N N . GLY A 1 90 ? 1.533 6.483 11.803 1.00 89.00 90 GLY A N 1
ATOM 706 C CA . GLY A 1 90 ? 0.409 5.999 12.601 1.00 89.00 90 GLY A CA 1
ATOM 707 C C . GLY A 1 90 ? 0.563 4.530 12.997 1.00 89.00 90 GLY A C 1
ATOM 708 O O . GLY A 1 90 ? 0.402 4.207 14.167 1.00 89.00 90 GLY A O 1
ATOM 709 N N . ALA A 1 91 ? 0.986 3.656 12.078 1.00 90.44 91 ALA A N 1
ATOM 710 C CA . ALA A 1 91 ? 1.279 2.255 12.400 1.00 90.44 91 ALA A CA 1
ATOM 711 C C . ALA A 1 91 ? 2.416 2.113 13.436 1.00 90.44 91 ALA A C 1
ATOM 713 O O . ALA A 1 91 ? 2.336 1.284 14.344 1.00 90.44 91 ALA A O 1
ATOM 714 N N . GLY A 1 92 ? 3.452 2.953 13.345 1.00 90.50 92 GLY A N 1
ATOM 715 C CA . GLY A 1 92 ? 4.525 3.038 14.338 1.00 90.50 92 GLY A CA 1
ATOM 716 C C . GLY A 1 92 ? 4.031 3.481 15.716 1.00 90.50 92 GLY A C 1
ATOM 717 O O . GLY A 1 92 ? 4.366 2.854 16.720 1.00 90.50 92 GLY A O 1
ATOM 718 N N . VAL A 1 93 ? 3.186 4.516 15.772 1.00 90.25 93 VAL A N 1
ATOM 719 C CA . VAL A 1 93 ? 2.533 4.980 17.008 1.00 90.25 93 VAL A CA 1
ATOM 720 C C . VAL A 1 93 ? 1.651 3.877 17.591 1.00 90.25 93 VAL A C 1
ATOM 722 O O . VAL A 1 93 ? 1.730 3.601 18.784 1.00 90.25 93 VAL A O 1
ATOM 725 N N . GLY A 1 94 ? 0.869 3.189 16.759 1.00 91.38 94 GLY A N 1
ATOM 726 C CA . GLY A 1 94 ? 0.043 2.057 17.172 1.00 91.38 94 GLY A CA 1
ATOM 727 C C . GLY A 1 94 ? 0.850 0.946 17.835 1.00 91.38 94 GLY A C 1
ATOM 728 O O . GLY A 1 94 ? 0.486 0.469 18.912 1.00 91.38 94 GLY A O 1
ATOM 729 N N . HIS A 1 95 ? 1.996 0.598 17.245 1.00 91.50 95 HIS A N 1
ATOM 730 C CA . HIS A 1 95 ? 2.926 -0.367 17.822 1.00 91.50 95 HIS A CA 1
ATOM 731 C C . HIS A 1 95 ? 3.515 0.117 19.156 1.00 91.50 95 HIS A C 1
ATOM 733 O O . HIS A 1 95 ? 3.501 -0.625 20.135 1.00 91.50 95 HIS A O 1
ATOM 739 N N . LEU A 1 96 ? 3.974 1.371 19.224 1.00 90.44 96 LEU A N 1
ATOM 740 C CA . LEU A 1 96 ? 4.549 1.970 20.433 1.00 90.44 96 LEU A CA 1
ATOM 741 C C . LEU A 1 96 ? 3.556 1.997 21.608 1.00 90.44 96 LEU A C 1
ATOM 743 O O . LEU A 1 96 ? 3.926 1.763 22.761 1.00 90.44 96 LEU A O 1
ATOM 747 N N . LEU A 1 97 ? 2.287 2.282 21.315 1.00 91.19 97 LEU A N 1
ATOM 748 C CA . LEU A 1 97 ? 1.204 2.331 22.294 1.00 91.19 97 LEU A CA 1
ATOM 749 C C . LEU A 1 97 ? 0.643 0.938 22.638 1.00 91.19 97 LEU A C 1
ATOM 751 O O . LEU A 1 97 ? -0.200 0.838 23.525 1.00 91.19 97 LEU A O 1
ATOM 755 N N . ASN A 1 98 ? 1.141 -0.131 22.004 1.00 90.88 98 ASN A N 1
ATOM 756 C CA . ASN A 1 98 ? 0.640 -1.506 22.121 1.00 90.88 98 ASN A CA 1
ATOM 757 C C . ASN A 1 98 ? -0.858 -1.637 21.793 1.00 90.88 98 ASN A C 1
ATOM 759 O O . ASN A 1 98 ? -1.570 -2.423 22.419 1.00 90.88 98 ASN A O 1
ATOM 763 N N . ILE A 1 99 ? -1.339 -0.873 20.809 1.00 91.88 99 ILE A N 1
ATOM 764 C CA . ILE A 1 99 ? -2.733 -0.946 20.361 1.00 91.88 99 ILE A CA 1
ATOM 765 C C . ILE A 1 99 ? -2.919 -2.260 19.592 1.00 91.88 99 ILE A C 1
ATOM 767 O O . ILE A 1 99 ? -2.162 -2.523 18.650 1.00 91.88 99 ILE A O 1
ATOM 771 N N . PRO A 1 100 ? -3.899 -3.104 19.960 1.00 86.00 100 PRO A N 1
ATOM 772 C CA . PRO A 1 100 ? -4.021 -4.435 19.389 1.00 86.00 100 PRO A CA 1
ATOM 773 C C . PRO A 1 100 ? -4.497 -4.396 17.937 1.00 86.00 100 PRO A C 1
ATOM 775 O O . PRO A 1 100 ? -3.979 -5.151 17.121 1.00 86.00 100 PRO A O 1
ATOM 778 N N . ILE A 1 101 ? -5.446 -3.532 17.577 1.00 88.12 101 ILE A N 1
ATOM 779 C CA . ILE A 1 101 ? -6.023 -3.506 16.227 1.00 88.12 101 ILE A CA 1
ATOM 780 C C . ILE A 1 101 ? -5.459 -2.313 15.460 1.00 88.12 101 ILE A C 1
ATOM 782 O O . ILE A 1 101 ? -5.753 -1.168 15.783 1.00 88.12 101 ILE A O 1
ATOM 786 N N . ASN A 1 102 ? -4.671 -2.589 14.421 1.00 90.81 102 ASN A N 1
ATOM 787 C CA . ASN A 1 102 ? -4.085 -1.572 13.550 1.00 90.81 102 ASN A CA 1
ATOM 788 C C . ASN A 1 102 ? -4.677 -1.710 12.145 1.00 90.81 102 ASN A C 1
ATOM 790 O O . ASN A 1 102 ? -4.499 -2.735 11.486 1.00 90.81 102 ASN A O 1
ATOM 794 N N . ILE A 1 103 ? -5.378 -0.676 11.692 1.00 89.81 103 ILE A N 1
ATOM 795 C CA . ILE A 1 103 ? -6.014 -0.614 10.377 1.00 89.81 103 ILE A CA 1
ATOM 796 C C . ILE A 1 103 ? -5.277 0.425 9.538 1.00 89.81 103 ILE A C 1
ATOM 798 O O . ILE A 1 103 ? -5.090 1.562 9.973 1.00 89.81 103 ILE A O 1
ATOM 802 N N . ILE A 1 104 ? -4.881 0.039 8.325 1.00 88.88 104 ILE A N 1
ATOM 803 C CA . ILE A 1 104 ? -4.381 0.980 7.322 1.00 88.88 104 ILE A CA 1
ATOM 804 C C . ILE A 1 104 ? -5.556 1.415 6.448 1.00 88.88 104 ILE A C 1
ATOM 806 O O . ILE A 1 104 ? -6.073 0.639 5.644 1.00 88.88 104 ILE A O 1
ATOM 810 N N . LEU A 1 105 ? -5.994 2.653 6.630 1.00 88.62 105 LEU A N 1
ATOM 811 C CA . LEU A 1 105 ? -6.972 3.308 5.783 1.00 88.62 105 LEU A CA 1
ATOM 812 C C . LEU A 1 105 ? -6.291 3.784 4.501 1.00 88.62 105 LEU A C 1
ATOM 814 O O . LEU A 1 105 ? -5.196 4.344 4.527 1.00 88.62 105 LEU A O 1
ATOM 818 N N . CYS A 1 106 ? -6.954 3.532 3.379 1.00 85.56 106 CYS A N 1
ATOM 819 C CA . CYS A 1 106 ? -6.509 3.948 2.060 1.00 85.56 106 CYS A CA 1
ATOM 820 C C . CYS A 1 106 ? -7.580 4.868 1.485 1.00 85.56 106 CYS A C 1
ATOM 822 O O . CYS A 1 106 ? -8.647 4.414 1.076 1.00 85.56 106 CYS A O 1
ATOM 824 N N . SER A 1 107 ? -7.311 6.168 1.490 1.00 79.25 107 SER A N 1
ATOM 825 C CA . SER A 1 107 ? -8.208 7.175 0.903 1.00 79.25 107 SER A CA 1
ATOM 826 C C . SER A 1 107 ? -8.057 7.294 -0.622 1.00 79.25 107 SER A C 1
ATOM 828 O O . SER A 1 107 ? -8.869 7.933 -1.290 1.00 79.25 107 SER A O 1
ATOM 830 N N . THR A 1 108 ? -7.048 6.628 -1.182 1.00 79.75 108 THR A N 1
ATOM 831 C CA . THR A 1 108 ? -6.838 6.404 -2.617 1.00 79.75 108 THR A CA 1
ATOM 832 C C . THR A 1 108 ? -6.667 4.909 -2.886 1.00 79.75 108 THR A C 1
ATOM 834 O O . THR A 1 108 ? -6.669 4.100 -1.955 1.00 79.75 108 THR A O 1
ATOM 837 N N . SER A 1 109 ? -6.515 4.517 -4.154 1.00 80.56 109 SER A N 1
ATOM 838 C CA . SER A 1 109 ? -6.136 3.143 -4.494 1.00 80.56 109 SER A CA 1
ATOM 839 C C . SER A 1 109 ? -4.868 2.722 -3.745 1.00 80.56 109 SER A C 1
ATOM 841 O O . SER A 1 109 ? -4.017 3.546 -3.399 1.00 80.56 109 SER A O 1
ATOM 843 N N . LEU A 1 110 ? -4.752 1.424 -3.483 1.00 84.50 110 LEU A N 1
ATOM 844 C CA . LEU A 1 110 ? -3.638 0.875 -2.724 1.00 84.50 110 LEU A CA 1
ATOM 845 C C . LEU A 1 110 ? -2.312 1.127 -3.460 1.00 84.50 110 LEU A C 1
ATOM 847 O O . LEU A 1 110 ? -2.164 0.725 -4.615 1.00 84.50 110 LEU A O 1
ATOM 851 N N . GLN A 1 111 ? -1.366 1.795 -2.800 1.00 84.38 111 GLN A N 1
ATOM 852 C CA . GLN A 1 111 ? -0.100 2.188 -3.425 1.00 84.38 111 GLN A CA 1
ATOM 853 C C . GLN A 1 111 ? 0.875 1.023 -3.605 1.00 84.38 111 GLN A C 1
ATOM 855 O O . GLN A 1 111 ? 0.807 0.008 -2.908 1.00 84.38 111 GLN A O 1
ATOM 860 N N . GLU A 1 112 ? 1.803 1.169 -4.551 1.00 84.94 112 GLU A N 1
ATOM 861 C CA . GLU A 1 112 ? 2.785 0.150 -4.936 1.00 84.94 112 GLU A CA 1
ATOM 862 C C . GLU A 1 112 ? 3.655 -0.289 -3.744 1.00 84.94 112 GLU A C 1
ATOM 864 O O . GLU A 1 112 ? 3.980 -1.468 -3.599 1.00 84.94 112 GLU A O 1
ATOM 869 N N . HIS A 1 113 ? 3.994 0.624 -2.826 1.00 83.06 113 HIS A N 1
ATOM 870 C CA . HIS A 1 113 ? 4.747 0.252 -1.627 1.00 83.06 113 HIS A CA 1
ATOM 871 C C . HIS A 1 113 ? 3.893 -0.538 -0.634 1.00 83.06 113 HIS A C 1
ATOM 873 O O . HIS A 1 113 ? 4.363 -1.536 -0.094 1.00 83.06 113 HIS A O 1
ATOM 879 N N . VAL A 1 114 ? 2.629 -0.161 -0.424 1.00 86.00 114 VAL A N 1
ATOM 880 C CA . VAL A 1 114 ? 1.739 -0.878 0.503 1.00 86.00 114 VAL A CA 1
ATOM 881 C C . VAL A 1 114 ? 1.363 -2.250 -0.042 1.00 86.00 114 VAL A C 1
ATOM 883 O O . VAL A 1 114 ? 1.491 -3.235 0.682 1.00 86.00 114 VAL A O 1
ATOM 886 N N . THR A 1 115 ? 0.971 -2.339 -1.318 1.00 86.56 115 THR A N 1
ATOM 887 C CA . THR A 1 115 ? 0.685 -3.610 -2.011 1.00 86.56 115 THR A CA 1
ATOM 888 C C . THR A 1 115 ? 1.847 -4.590 -1.883 1.00 86.56 115 THR A C 1
ATOM 890 O O . THR A 1 115 ? 1.624 -5.738 -1.501 1.00 86.56 115 THR A O 1
ATOM 893 N N . SER A 1 116 ? 3.084 -4.131 -2.103 1.00 84.56 116 SER A N 1
ATOM 894 C CA . SER A 1 116 ? 4.276 -4.971 -1.960 1.00 84.56 116 SER A CA 1
ATOM 895 C C . SER A 1 116 ? 4.469 -5.515 -0.539 1.00 84.56 116 SER A C 1
ATOM 897 O O . SER A 1 116 ? 4.836 -6.676 -0.372 1.00 84.56 116 SER A O 1
ATOM 899 N N . LEU A 1 117 ? 4.162 -4.717 0.490 1.00 85.38 117 LEU A N 1
ATOM 900 C CA . LEU A 1 117 ? 4.317 -5.116 1.889 1.00 85.38 117 LEU A CA 1
ATOM 901 C C . LEU A 1 117 ? 3.262 -6.111 2.342 1.00 85.38 117 LEU A C 1
ATOM 903 O O . LEU A 1 117 ? 3.556 -6.938 3.198 1.00 85.38 117 LEU A O 1
ATOM 907 N N . ILE A 1 118 ? 2.059 -6.053 1.777 1.00 84.62 118 ILE A N 1
ATOM 908 C CA . ILE A 1 118 ? 0.985 -6.997 2.101 1.00 84.62 118 ILE A CA 1
ATOM 909 C C . ILE A 1 118 ? 0.897 -8.163 1.105 1.00 84.62 118 ILE A C 1
ATOM 911 O O . ILE A 1 118 ? -0.027 -8.969 1.183 1.00 84.62 118 ILE A O 1
ATOM 915 N N . GLY A 1 119 ? 1.857 -8.266 0.179 1.00 82.12 119 GLY A N 1
ATOM 916 C CA . GLY A 1 119 ? 1.977 -9.374 -0.770 1.00 82.12 119 GLY A CA 1
ATOM 917 C C . GLY A 1 119 ? 0.945 -9.368 -1.900 1.00 82.12 119 GLY A C 1
ATOM 918 O O . GLY A 1 119 ? 0.706 -10.411 -2.509 1.00 82.12 119 GLY A O 1
ATOM 919 N N . LEU A 1 120 ? 0.322 -8.224 -2.193 1.00 84.25 120 LEU A N 1
ATOM 920 C CA . LEU A 1 120 ? -0.600 -8.104 -3.319 1.00 84.25 120 LEU 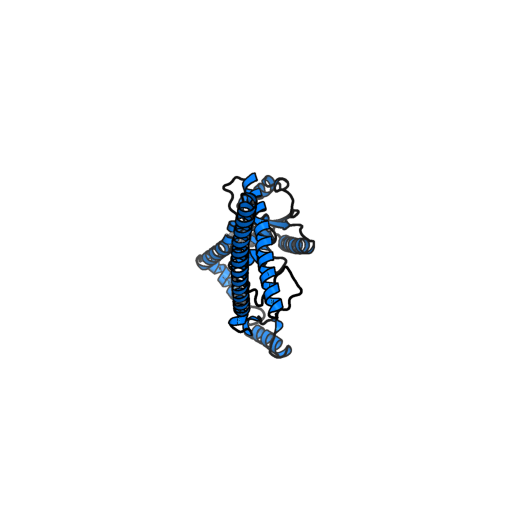A CA 1
ATOM 921 C C . LEU A 1 120 ? 0.164 -7.845 -4.624 1.00 84.25 120 LEU A C 1
ATOM 923 O O . LEU A 1 120 ? 1.036 -6.974 -4.663 1.00 84.25 120 LEU A O 1
ATOM 927 N N . PRO A 1 121 ? -0.168 -8.557 -5.715 1.00 83.56 121 PRO A N 1
ATOM 928 C CA . PRO A 1 121 ? 0.440 -8.300 -7.009 1.00 83.56 121 PRO A CA 1
ATOM 929 C C . PRO A 1 121 ? -0.058 -6.969 -7.585 1.00 83.56 121 PRO A C 1
ATOM 931 O O . PRO A 1 121 ? -1.255 -6.683 -7.565 1.00 83.56 121 PRO A O 1
ATOM 934 N N . PHE A 1 122 ? 0.850 -6.196 -8.178 1.00 85.44 122 PHE A N 1
ATOM 935 C CA . PHE A 1 122 ? 0.548 -4.959 -8.907 1.00 85.44 122 PHE A CA 1
ATOM 936 C C . PHE A 1 122 ? 1.155 -5.017 -10.324 1.00 85.44 122 PHE A C 1
ATOM 938 O O . PHE A 1 122 ? 2.211 -4.447 -10.585 1.00 85.44 122 PHE A O 1
ATOM 945 N N . PRO A 1 123 ? 0.553 -5.760 -11.272 1.00 88.38 123 PRO A N 1
ATOM 946 C CA . PRO A 1 123 ? 1.153 -5.927 -12.594 1.00 88.38 123 PRO A CA 1
ATOM 947 C C . PRO A 1 123 ? 1.194 -4.611 -13.381 1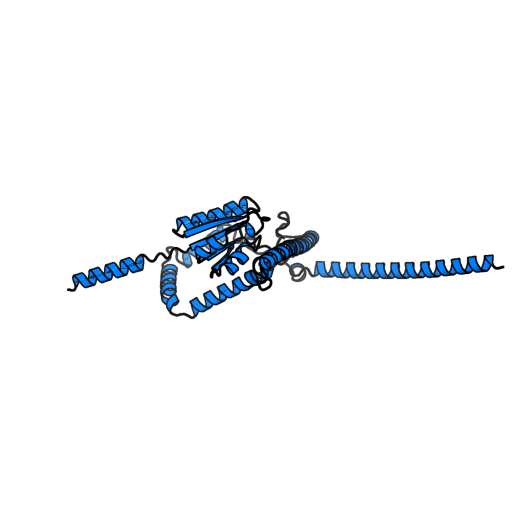.00 88.38 123 PRO A C 1
ATOM 949 O O . PRO A 1 123 ? 0.163 -4.079 -13.787 1.00 88.38 123 PRO A O 1
ATOM 952 N N . SER A 1 124 ? 2.398 -4.119 -13.676 1.00 88.88 124 SER A N 1
ATOM 953 C CA . SER A 1 124 ? 2.628 -2.890 -14.458 1.00 88.88 124 SER A CA 1
ATOM 954 C C . SER A 1 124 ? 2.103 -2.940 -15.897 1.00 88.88 124 SER A C 1
ATOM 956 O O . SER A 1 124 ? 2.096 -1.922 -16.588 1.00 88.88 124 SER A O 1
ATOM 958 N N . SER A 1 125 ? 1.694 -4.112 -16.381 1.00 88.31 125 SER A N 1
ATOM 959 C CA . SER A 1 125 ? 1.186 -4.319 -17.737 1.00 88.31 125 SER A CA 1
ATOM 960 C C . SER A 1 125 ? -0.227 -3.763 -17.952 1.00 88.31 125 SER A C 1
ATOM 962 O O . SER A 1 125 ? -0.522 -3.328 -19.063 1.00 88.31 125 SER A O 1
ATOM 964 N N . TYR A 1 126 ? -1.069 -3.747 -16.913 1.00 86.62 126 TYR A N 1
ATOM 965 C CA . TYR A 1 126 ? -2.462 -3.273 -16.984 1.00 86.62 126 TYR A CA 1
ATOM 966 C C . TYR A 1 126 ? -2.937 -2.504 -15.742 1.00 86.62 126 TYR A C 1
ATOM 968 O O . TYR A 1 126 ? -4.023 -1.942 -15.774 1.00 86.62 126 TYR A O 1
ATOM 976 N N . VAL A 1 127 ? -2.161 -2.465 -14.650 1.00 88.06 127 VAL A N 1
ATOM 977 C CA . VAL A 1 127 ? -2.467 -1.633 -13.475 1.00 88.06 127 VAL A CA 1
ATOM 978 C C . VAL A 1 127 ? -1.721 -0.304 -13.614 1.00 88.06 127 VAL A C 1
ATOM 980 O O . VAL A 1 127 ? -0.486 -0.314 -13.583 1.00 88.06 127 VAL A O 1
ATOM 983 N N . PRO A 1 128 ? -2.409 0.839 -13.777 1.00 87.25 128 PRO A N 1
ATOM 984 C CA . PRO A 1 128 ? -1.759 2.145 -13.839 1.00 87.25 128 PRO A CA 1
ATOM 985 C C . PRO A 1 128 ? -1.035 2.487 -12.533 1.00 87.25 128 PRO A C 1
ATOM 987 O O . PRO A 1 128 ? -1.501 2.160 -11.442 1.00 87.25 128 PRO A O 1
ATOM 990 N N . SER A 1 129 ? 0.112 3.151 -12.639 1.00 86.31 129 SER A N 1
ATOM 991 C CA . SER A 1 129 ? 0.821 3.696 -11.486 1.00 86.31 129 SER A CA 1
ATOM 992 C C . SER A 1 129 ? 0.066 4.882 -10.909 1.00 86.31 129 SER A C 1
ATOM 994 O O . SER A 1 129 ? -0.392 5.752 -11.646 1.00 86.31 129 SER A O 1
ATOM 996 N N . LEU A 1 130 ? 0.036 4.997 -9.584 1.00 80.12 130 LEU A N 1
ATOM 997 C CA . LEU A 1 130 ? -0.615 6.133 -8.923 1.00 80.12 130 LEU A CA 1
ATOM 998 C C . LEU A 1 130 ? 0.165 7.445 -9.052 1.00 80.12 130 LEU A C 1
ATOM 1000 O O . LEU A 1 130 ? -0.361 8.508 -8.734 1.00 80.12 130 LEU A O 1
ATOM 1004 N N . MET A 1 131 ? 1.395 7.384 -9.564 1.00 73.00 131 MET A N 1
ATOM 1005 C CA . MET A 1 131 ? 2.184 8.559 -9.933 1.00 73.00 131 MET A CA 1
ATOM 1006 C C . MET A 1 131 ? 1.728 9.205 -11.258 1.00 73.00 131 MET A C 1
ATOM 1008 O O . MET A 1 131 ? 2.222 10.281 -11.591 1.00 73.00 131 MET A O 1
ATOM 1012 N N . ASP A 1 132 ? 0.814 8.589 -12.029 1.00 69.56 132 ASP A N 1
ATOM 1013 C CA . ASP A 1 132 ? 0.187 9.221 -13.202 1.00 69.56 132 ASP A CA 1
ATOM 1014 C C . ASP A 1 132 ? -1.238 8.728 -13.473 1.00 69.56 132 ASP A C 1
ATOM 1016 O O . ASP A 1 132 ? -1.460 7.590 -13.880 1.00 69.56 132 ASP A O 1
ATOM 1020 N N . SER A 1 133 ? -2.202 9.636 -13.337 1.00 65.44 133 SER A N 1
ATOM 1021 C CA . SER A 1 133 ? -3.617 9.376 -13.595 1.00 65.44 133 SER A CA 1
ATOM 1022 C C . SER A 1 133 ? -3.993 9.321 -15.079 1.00 65.44 133 SER A C 1
ATOM 1024 O O . SER A 1 133 ? -5.140 9.016 -15.387 1.00 65.44 133 SER A O 1
ATOM 1026 N N . ASN A 1 134 ? -3.083 9.641 -16.007 1.00 76.06 134 ASN A N 1
ATOM 1027 C CA . ASN A 1 134 ? -3.406 9.777 -17.435 1.00 76.06 134 ASN A CA 1
ATOM 1028 C C . ASN A 1 134 ? -3.093 8.532 -18.279 1.00 76.06 134 ASN A C 1
ATOM 1030 O O . ASN A 1 134 ? -3.082 8.601 -19.511 1.00 76.06 134 ASN A O 1
ATOM 1034 N N . VAL A 1 135 ? -2.817 7.393 -17.644 1.00 80.88 135 VAL A N 1
ATOM 1035 C CA . VAL A 1 135 ? -2.586 6.127 -18.343 1.00 80.88 135 VAL A CA 1
ATOM 1036 C C . VAL A 1 135 ? -3.907 5.349 -18.416 1.00 80.88 135 VAL A C 1
ATOM 1038 O O . VAL A 1 135 ? -4.472 5.045 -17.368 1.00 80.88 135 VAL A O 1
ATOM 1041 N N . PRO A 1 136 ? -4.421 5.031 -19.620 1.00 81.94 136 PRO A N 1
ATOM 1042 C CA . PRO A 1 136 ? -5.657 4.265 -19.760 1.00 81.94 136 PRO A CA 1
ATOM 1043 C C . PRO A 1 136 ? -5.458 2.805 -19.335 1.00 81.94 136 PRO A C 1
ATOM 1045 O O . PRO A 1 136 ? -4.350 2.277 -19.431 1.00 81.94 136 PRO A O 1
ATOM 1048 N N . ASP A 1 137 ? -6.550 2.123 -18.984 1.00 74.19 137 ASP A N 1
ATOM 1049 C CA . ASP A 1 137 ? -6.531 0.698 -18.610 1.00 74.19 137 ASP A CA 1
ATOM 1050 C C . ASP A 1 137 ? -5.960 -0.198 -19.728 1.00 74.19 137 ASP A C 1
ATOM 1052 O O . ASP A 1 137 ? -5.283 -1.195 -19.471 1.00 74.19 137 ASP A O 1
ATOM 1056 N N . LYS A 1 138 ? -6.161 0.199 -20.995 1.00 84.81 138 LYS A N 1
ATOM 1057 C CA . LYS A 1 138 ? -5.554 -0.426 -22.181 1.00 84.81 138 LYS A CA 1
ATOM 1058 C C . LYS A 1 138 ? -4.309 0.332 -22.621 1.00 84.81 138 LYS A C 1
ATOM 1060 O O . LYS A 1 138 ? -4.393 1.321 -23.351 1.00 84.81 138 LYS A O 1
ATOM 1065 N N . MET A 1 139 ? -3.143 -0.165 -22.225 1.00 87.88 139 MET A N 1
ATOM 1066 C CA . MET A 1 139 ? -1.864 0.474 -22.527 1.00 87.88 139 MET A CA 1
ATOM 1067 C C . MET A 1 139 ? -1.198 -0.068 -23.799 1.00 87.88 139 MET A C 1
ATOM 1069 O O . MET A 1 139 ? -1.049 -1.276 -23.995 1.00 87.88 139 MET A O 1
ATOM 1073 N N . SER A 1 140 ? -0.684 0.839 -24.629 1.00 90.94 140 SER A N 1
ATOM 1074 C CA . SER A 1 140 ? 0.291 0.512 -25.677 1.00 90.94 140 SER A CA 1
ATOM 1075 C C . SER A 1 140 ? 1.649 0.104 -25.087 1.00 90.94 140 SER A C 1
ATOM 1077 O O . SER A 1 140 ? 1.920 0.308 -23.905 1.00 90.94 140 SER A O 1
ATOM 1079 N N . LEU A 1 141 ? 2.552 -0.429 -25.916 1.00 89.56 141 LEU A N 1
ATOM 1080 C CA . LEU A 1 141 ? 3.898 -0.834 -25.487 1.00 89.56 141 LEU A CA 1
ATOM 1081 C C . LEU A 1 141 ? 4.680 0.308 -24.810 1.00 89.56 141 LEU A C 1
ATOM 1083 O O . LEU A 1 141 ? 5.290 0.111 -23.761 1.00 89.56 141 LEU A O 1
ATOM 1087 N N . VAL A 1 142 ? 4.629 1.514 -25.387 1.00 89.06 142 VAL A N 1
ATOM 1088 C CA . VAL A 1 142 ? 5.307 2.699 -24.837 1.00 89.06 142 VAL A CA 1
ATOM 1089 C C . VAL A 1 142 ? 4.681 3.109 -23.506 1.00 89.06 142 VAL A C 1
ATOM 1091 O O . VAL A 1 142 ? 5.404 3.411 -22.560 1.00 89.06 142 VAL A O 1
ATOM 1094 N N . GLN A 1 143 ? 3.351 3.061 -23.401 1.00 90.75 143 GLN A N 1
ATOM 1095 C CA . GLN A 1 143 ? 2.646 3.360 -22.154 1.00 90.75 143 GLN A CA 1
ATOM 1096 C C . GLN A 1 143 ? 2.937 2.316 -21.072 1.00 90.75 143 GLN A C 1
ATOM 1098 O O . GLN A 1 143 ? 3.183 2.702 -19.938 1.00 90.75 143 GLN A O 1
ATOM 1103 N N . ARG A 1 144 ? 3.023 1.022 -21.410 1.00 92.00 144 ARG A N 1
ATOM 1104 C CA . ARG A 1 144 ? 3.446 -0.038 -20.476 1.00 92.00 144 ARG A CA 1
ATOM 1105 C C . ARG A 1 144 ? 4.870 0.184 -19.983 1.00 92.00 144 ARG A C 1
ATOM 1107 O O . ARG A 1 144 ? 5.130 0.019 -18.797 1.00 92.00 144 ARG A O 1
ATOM 1114 N N . PHE A 1 145 ? 5.783 0.614 -20.857 1.00 91.00 145 PHE A N 1
ATOM 1115 C CA . PHE A 1 145 ? 7.142 0.977 -20.451 1.00 91.00 145 PHE A CA 1
ATOM 1116 C C . PHE A 1 145 ? 7.155 2.185 -19.507 1.00 91.00 145 PHE A C 1
ATOM 1118 O O . PHE A 1 145 ? 7.767 2.130 -18.443 1.00 91.00 145 PHE A O 1
ATOM 1125 N N . GLN A 1 146 ? 6.444 3.260 -19.857 1.00 89.94 146 GLN A N 1
ATOM 1126 C CA . GLN A 1 146 ? 6.311 4.441 -19.000 1.00 89.94 146 GLN A CA 1
ATOM 1127 C C . GLN A 1 146 ? 5.685 4.085 -17.650 1.00 89.94 146 GLN A C 1
ATOM 1129 O O . GLN A 1 146 ? 6.168 4.541 -16.618 1.00 89.94 146 GLN A O 1
ATOM 1134 N N . ASN A 1 147 ? 4.647 3.252 -17.654 1.00 91.38 147 ASN A N 1
ATOM 1135 C CA . ASN A 1 147 ? 3.967 2.792 -16.456 1.00 91.38 147 ASN A CA 1
ATOM 1136 C C . ASN A 1 147 ? 4.888 1.939 -15.580 1.00 91.38 147 ASN A C 1
ATOM 1138 O O . ASN A 1 147 ? 4.990 2.193 -14.387 1.00 91.38 147 ASN A O 1
ATOM 1142 N N . LEU A 1 148 ? 5.635 0.999 -16.168 1.00 91.12 148 LEU A N 1
ATOM 1143 C CA . LEU A 1 148 ? 6.645 0.205 -15.465 1.00 91.12 148 LEU A CA 1
ATOM 1144 C C . LEU A 1 148 ? 7.712 1.094 -14.814 1.00 91.12 148 LEU A C 1
ATOM 1146 O O . LEU A 1 148 ? 8.037 0.900 -13.644 1.00 91.12 148 LEU A O 1
ATOM 1150 N N . MET A 1 149 ? 8.237 2.085 -15.542 1.00 89.12 149 MET A N 1
ATOM 1151 C CA . MET A 1 149 ? 9.219 3.026 -14.992 1.00 89.12 149 MET A CA 1
ATOM 1152 C C . MET A 1 149 ? 8.625 3.862 -13.856 1.00 89.12 149 MET A C 1
ATOM 1154 O O . MET A 1 149 ? 9.283 4.060 -12.840 1.00 89.12 149 MET A O 1
ATOM 1158 N N . ARG A 1 150 ? 7.376 4.319 -13.984 1.00 88.31 150 ARG A N 1
ATOM 1159 C CA . ARG A 1 150 ? 6.693 5.100 -12.942 1.00 88.31 150 ARG A CA 1
ATOM 1160 C C . ARG A 1 150 ? 6.364 4.274 -11.713 1.00 88.31 150 ARG A C 1
ATOM 1162 O O . ARG A 1 150 ? 6.619 4.755 -10.620 1.00 88.31 150 ARG A O 1
ATOM 1169 N N . GLN A 1 151 ? 5.894 3.039 -11.874 1.00 88.19 151 GLN A N 1
ATOM 1170 C CA . GLN A 1 151 ? 5.708 2.125 -10.750 1.00 88.19 151 GLN A CA 1
ATOM 1171 C C . GLN A 1 151 ? 7.035 1.852 -10.047 1.00 88.19 151 GLN A C 1
ATOM 1173 O O . GLN A 1 151 ? 7.086 1.881 -8.824 1.00 88.19 151 GLN A O 1
ATOM 1178 N N . PHE A 1 152 ? 8.128 1.654 -10.794 1.00 87.56 152 PHE A N 1
ATOM 1179 C CA . PHE A 1 152 ? 9.454 1.495 -10.201 1.00 87.56 152 PHE A CA 1
ATOM 1180 C C . PHE A 1 152 ? 9.877 2.747 -9.423 1.00 87.56 152 PHE A C 1
ATOM 1182 O O . PHE A 1 152 ? 10.304 2.643 -8.275 1.00 87.56 152 PHE A O 1
ATOM 1189 N N . VAL A 1 153 ? 9.731 3.939 -10.006 1.00 86.62 153 VAL A N 1
ATOM 1190 C CA . VAL A 1 153 ? 10.054 5.204 -9.329 1.00 86.62 153 VAL A CA 1
ATOM 1191 C C . VAL A 1 153 ? 9.161 5.422 -8.107 1.00 86.62 153 VAL A C 1
ATOM 1193 O O . VAL A 1 153 ? 9.685 5.743 -7.051 1.00 86.62 153 VAL A O 1
ATOM 1196 N N . GLY A 1 154 ? 7.850 5.210 -8.218 1.00 83.00 154 GLY A N 1
ATOM 1197 C CA . GLY A 1 154 ? 6.878 5.372 -7.137 1.00 83.00 154 GLY A CA 1
ATOM 1198 C C . GLY A 1 154 ? 7.102 4.384 -5.997 1.00 83.00 154 GLY A C 1
ATOM 1199 O O . GLY A 1 154 ? 7.089 4.784 -4.834 1.00 83.00 154 GLY A O 1
ATOM 1200 N N . TYR A 1 155 ? 7.402 3.124 -6.319 1.00 83.81 155 TYR A N 1
ATOM 1201 C CA . TYR A 1 155 ? 7.831 2.121 -5.349 1.00 83.81 155 TYR A CA 1
ATOM 1202 C C . TYR A 1 155 ? 9.057 2.622 -4.583 1.00 83.81 155 TYR A C 1
ATOM 1204 O O . TYR A 1 155 ? 9.003 2.760 -3.367 1.00 83.81 155 TYR A O 1
ATOM 1212 N N . ASN A 1 156 ? 10.134 2.988 -5.284 1.00 81.88 156 ASN A N 1
ATOM 1213 C CA . ASN A 1 156 ? 11.364 3.443 -4.639 1.00 81.88 156 ASN A CA 1
ATOM 1214 C C . ASN A 1 156 ? 11.166 4.748 -3.855 1.00 81.88 156 ASN A C 1
ATOM 1216 O O . ASN A 1 156 ? 11.637 4.849 -2.731 1.00 81.88 156 ASN A O 1
ATOM 1220 N N . TYR A 1 157 ? 10.447 5.728 -4.402 1.00 78.00 157 TYR A N 1
ATOM 1221 C CA . TYR A 1 157 ? 10.187 7.015 -3.755 1.00 78.00 157 TYR A CA 1
ATOM 1222 C C . TYR A 1 157 ? 9.455 6.840 -2.421 1.00 78.00 157 TYR A C 1
ATOM 1224 O O . TYR A 1 157 ? 9.910 7.350 -1.397 1.00 78.00 157 TYR A O 1
ATOM 1232 N N . ASN A 1 158 ? 8.370 6.062 -2.407 1.00 74.19 158 ASN A N 1
ATOM 1233 C CA . ASN A 1 158 ? 7.629 5.785 -1.179 1.00 74.19 158 ASN A CA 1
ATOM 1234 C C . ASN A 1 158 ? 8.437 4.904 -0.213 1.00 74.19 158 ASN A C 1
ATOM 1236 O O . ASN A 1 158 ? 8.402 5.132 0.995 1.00 74.19 158 ASN A O 1
ATOM 1240 N N . PHE A 1 159 ? 9.236 3.954 -0.718 1.00 72.06 159 PHE A N 1
ATOM 1241 C CA . PHE A 1 159 ? 10.145 3.160 0.114 1.00 72.06 159 PHE A CA 1
ATOM 1242 C C . PHE A 1 159 ? 11.214 4.018 0.795 1.00 72.06 159 PHE A C 1
ATOM 1244 O O . PHE A 1 159 ? 11.366 3.924 2.014 1.00 72.06 159 PHE A O 1
ATOM 1251 N N . TYR A 1 160 ? 11.909 4.877 0.049 1.00 69.06 160 TYR A N 1
ATOM 1252 C CA . TYR A 1 160 ? 12.909 5.799 0.590 1.00 69.06 160 TYR A CA 1
ATOM 1253 C C . TYR A 1 160 ? 12.293 6.857 1.509 1.00 69.06 160 TYR A C 1
ATOM 1255 O O . TYR A 1 160 ? 12.992 7.373 2.371 1.00 69.06 160 TYR A O 1
ATOM 1263 N N . GLY A 1 161 ? 10.996 7.155 1.386 1.00 69.69 161 GLY A N 1
ATOM 1264 C CA . GLY A 1 161 ? 10.271 7.992 2.345 1.00 69.69 161 GLY A CA 1
ATOM 1265 C C . GLY A 1 161 ? 10.086 7.341 3.724 1.00 69.69 161 GLY A C 1
ATOM 1266 O O . GLY A 1 161 ? 9.976 8.048 4.724 1.00 69.69 161 GLY A O 1
ATOM 1267 N N . ILE A 1 162 ? 10.096 6.005 3.803 1.00 76.31 162 ILE A N 1
ATOM 1268 C CA . ILE A 1 162 ? 9.892 5.259 5.056 1.00 76.31 162 ILE A CA 1
ATOM 1269 C C . ILE A 1 162 ? 11.190 5.115 5.860 1.00 76.31 162 ILE A C 1
ATOM 1271 O O . ILE A 1 162 ? 11.136 5.175 7.085 1.00 76.31 162 ILE A O 1
ATOM 1275 N N . ASP A 1 163 ? 12.353 4.968 5.212 1.00 81.12 163 ASP A N 1
ATOM 1276 C CA . ASP A 1 163 ? 13.633 4.773 5.922 1.00 81.12 163 ASP A CA 1
ATOM 1277 C C . ASP A 1 163 ? 13.966 5.915 6.902 1.00 81.12 163 ASP A C 1
ATOM 1279 O O . ASP A 1 163 ? 14.267 5.625 8.064 1.00 81.12 163 ASP A O 1
ATOM 1283 N N . PRO A 1 164 ? 13.870 7.206 6.517 1.00 82.75 164 PRO A N 1
ATOM 1284 C CA . PRO A 1 164 ? 14.078 8.313 7.443 1.00 82.75 164 PRO A CA 1
ATOM 1285 C C . PRO A 1 164 ? 13.083 8.290 8.600 1.00 82.75 164 PRO A C 1
ATOM 1287 O O . PRO A 1 164 ? 13.443 8.614 9.728 1.00 82.75 164 PRO A O 1
ATOM 1290 N N . LEU A 1 165 ? 11.838 7.879 8.346 1.00 82.81 165 LEU A N 1
ATOM 1291 C CA . LEU A 1 165 ? 10.818 7.793 9.382 1.00 82.81 165 LEU A CA 1
ATOM 1292 C C . LEU A 1 165 ? 11.148 6.686 10.393 1.00 82.81 165 LEU A C 1
ATOM 1294 O O . LEU A 1 165 ? 11.111 6.940 11.594 1.00 82.81 165 LEU A O 1
ATOM 1298 N N . THR A 1 166 ? 11.549 5.496 9.936 1.00 87.00 166 THR A N 1
ATOM 1299 C CA . THR A 1 166 ? 12.041 4.426 10.819 1.00 87.00 166 THR A CA 1
ATOM 1300 C C . THR A 1 166 ? 13.232 4.909 11.657 1.00 87.00 166 THR A C 1
ATOM 1302 O O . THR A 1 166 ? 13.250 4.704 12.871 1.00 87.00 166 THR A O 1
ATOM 1305 N N . GLN A 1 167 ? 14.190 5.618 11.048 1.00 87.31 167 GLN A N 1
ATOM 1306 C CA . GLN A 1 167 ? 15.342 6.187 11.761 1.00 87.31 167 GLN A CA 1
ATOM 1307 C C . GLN A 1 167 ? 14.922 7.213 12.821 1.00 87.31 167 GLN A C 1
ATOM 1309 O O . GLN A 1 167 ? 15.503 7.251 13.904 1.00 87.31 167 GLN A O 1
ATOM 1314 N N . ILE A 1 168 ? 13.894 8.023 12.547 1.00 85.38 168 ILE A N 1
ATOM 1315 C CA . ILE A 1 168 ? 13.321 8.948 13.530 1.00 85.38 168 ILE A CA 1
ATOM 1316 C C . ILE A 1 168 ? 12.750 8.168 14.718 1.00 85.38 168 ILE A C 1
ATOM 1318 O O . ILE A 1 168 ? 13.071 8.508 15.854 1.00 85.38 168 ILE A O 1
ATOM 1322 N N . PHE A 1 169 ? 11.970 7.107 14.499 1.00 87.38 169 PHE A N 1
ATOM 1323 C CA . PHE A 1 169 ? 11.452 6.283 15.600 1.00 87.38 169 PHE A CA 1
ATOM 1324 C C . PHE A 1 169 ? 12.580 5.642 16.419 1.00 87.38 169 PHE A C 1
ATOM 1326 O O . PHE A 1 169 ? 12.574 5.734 17.645 1.00 87.38 169 PHE A O 1
ATOM 1333 N N . GLN A 1 170 ? 13.588 5.072 15.759 1.00 90.44 170 GLN A N 1
ATOM 1334 C CA . GLN A 1 170 ? 14.733 4.452 16.431 1.00 90.44 170 GLN A CA 1
ATOM 1335 C C . GLN A 1 170 ? 15.569 5.460 17.228 1.00 90.44 170 GLN A C 1
ATOM 1337 O O . GLN A 1 170 ? 16.047 5.156 18.320 1.00 90.44 170 GLN A O 1
ATOM 1342 N N . LYS A 1 171 ? 15.710 6.691 16.726 1.00 88.00 171 LYS A N 1
ATOM 1343 C CA . LYS A 1 171 ? 16.404 7.771 17.436 1.00 88.00 171 LYS A CA 1
ATOM 1344 C C . LYS A 1 171 ? 15.692 8.172 18.735 1.00 88.00 171 LYS A C 1
ATOM 1346 O O . LYS A 1 171 ? 16.377 8.494 19.700 1.00 88.00 171 LYS A O 1
ATOM 1351 N N . HIS A 1 172 ? 14.356 8.159 18.766 1.00 85.25 172 HIS A N 1
ATOM 1352 C CA . HIS A 1 172 ? 13.577 8.616 19.928 1.00 85.25 172 HIS A CA 1
ATOM 1353 C C . HIS A 1 172 ? 13.230 7.494 20.918 1.00 85.25 172 HIS A C 1
ATOM 1355 O O . HIS A 1 172 ? 13.172 7.753 22.117 1.00 85.25 172 HIS A O 1
ATOM 1361 N N . PHE A 1 173 ? 13.027 6.255 20.452 1.00 86.69 173 PHE A N 1
ATOM 1362 C CA . PHE A 1 173 ? 12.594 5.130 21.305 1.00 86.69 173 PHE A CA 1
ATOM 1363 C C . PHE A 1 173 ? 13.619 4.006 21.447 1.00 86.69 173 PHE A C 1
ATOM 1365 O O . PHE A 1 173 ? 13.346 3.024 22.134 1.00 86.69 173 PHE A O 1
ATOM 1372 N N . GLY A 1 174 ? 14.795 4.155 20.840 1.00 87.50 174 GLY A N 1
ATOM 1373 C CA . GLY A 1 174 ? 15.875 3.179 20.898 1.00 87.50 174 GLY A CA 1
ATOM 1374 C C . GLY A 1 174 ? 16.019 2.374 19.610 1.00 87.50 174 GLY A C 1
ATOM 1375 O O . GLY A 1 174 ? 15.075 2.187 18.842 1.00 87.50 174 GLY A O 1
ATOM 1376 N N . ILE A 1 175 ? 17.235 1.879 19.386 1.00 87.06 175 ILE A N 1
ATOM 1377 C CA . ILE A 1 175 ? 17.613 1.179 18.152 1.00 87.06 175 ILE A CA 1
ATOM 1378 C C . ILE A 1 175 ? 16.873 -0.151 17.951 1.00 87.06 175 ILE A C 1
ATOM 1380 O O . ILE A 1 175 ? 16.750 -0.618 16.823 1.00 87.06 175 ILE A O 1
ATOM 1384 N N . ASP A 1 176 ? 16.328 -0.712 19.033 1.00 90.56 176 ASP A N 1
ATOM 1385 C CA . ASP A 1 176 ? 15.527 -1.938 19.022 1.00 90.56 176 ASP A CA 1
ATOM 1386 C C . ASP A 1 176 ? 14.107 -1.722 18.472 1.00 90.56 176 ASP A C 1
ATOM 1388 O O . ASP A 1 176 ? 13.366 -2.690 18.278 1.00 90.56 176 ASP A O 1
ATOM 1392 N N . PHE A 1 177 ? 13.696 -0.470 18.219 1.00 90.44 177 PHE A N 1
ATOM 1393 C CA . PHE A 1 177 ? 12.391 -0.197 17.627 1.00 90.44 177 PHE A CA 1
ATOM 1394 C C . PHE A 1 177 ? 12.308 -0.835 16.227 1.00 90.44 177 PHE A C 1
ATOM 1396 O O . PHE A 1 177 ? 13.178 -0.585 15.378 1.00 90.44 177 PHE A O 1
ATOM 1403 N N . PRO A 1 178 ? 11.278 -1.662 15.961 1.00 91.62 178 PRO A N 1
ATOM 1404 C CA . PRO A 1 178 ? 11.199 -2.423 14.726 1.00 91.62 178 PRO A CA 1
ATOM 1405 C C . PRO A 1 178 ? 11.019 -1.508 13.520 1.00 91.62 178 PRO A C 1
ATOM 1407 O O . PRO A 1 178 ? 10.392 -0.452 13.594 1.00 91.62 178 PRO A O 1
ATOM 1410 N N . ASP A 1 179 ? 11.512 -1.967 12.373 1.00 91.00 179 ASP A N 1
ATOM 1411 C CA . ASP A 1 179 ? 11.297 -1.260 11.118 1.00 91.00 179 ASP A CA 1
ATOM 1412 C C . ASP A 1 179 ? 9.793 -1.103 10.832 1.00 91.00 179 ASP A C 1
ATOM 1414 O O . ASP A 1 179 ? 9.022 -2.064 10.953 1.00 91.00 179 ASP A O 1
ATOM 1418 N N . LEU A 1 180 ? 9.364 0.102 10.445 1.00 89.38 180 LEU A N 1
ATOM 1419 C CA . LEU A 1 180 ? 7.944 0.409 10.247 1.00 89.38 180 LEU A CA 1
ATOM 1420 C C . LEU A 1 180 ? 7.300 -0.469 9.168 1.00 89.38 180 LEU A C 1
ATOM 1422 O O . LEU A 1 180 ? 6.125 -0.825 9.276 1.00 89.38 180 LEU A O 1
ATOM 1426 N N . ARG A 1 181 ? 8.068 -0.898 8.162 1.00 88.94 181 ARG A N 1
ATOM 1427 C CA . ARG A 1 181 ? 7.586 -1.811 7.120 1.00 88.94 181 ARG A CA 1
ATOM 1428 C C . ARG A 1 181 ? 7.287 -3.181 7.709 1.00 88.94 181 ARG A C 1
ATOM 1430 O O . ARG A 1 181 ? 6.278 -3.782 7.358 1.00 88.94 181 ARG A O 1
ATOM 1437 N N . SER A 1 182 ? 8.117 -3.652 8.641 1.00 89.38 182 SER A N 1
ATOM 1438 C CA . SER A 1 182 ? 7.892 -4.922 9.344 1.00 89.38 182 SER A CA 1
ATOM 1439 C C . SER A 1 182 ? 6.628 -4.896 10.209 1.00 89.38 182 SER A C 1
ATOM 1441 O O . SER A 1 182 ? 5.989 -5.928 10.404 1.00 89.38 182 SER A O 1
ATOM 1443 N N . ILE A 1 183 ? 6.249 -3.731 10.745 1.00 89.75 183 ILE A N 1
ATOM 1444 C CA . ILE A 1 183 ? 4.996 -3.568 11.491 1.00 89.75 183 ILE A CA 1
ATOM 1445 C C . ILE A 1 183 ? 3.814 -3.745 10.536 1.00 89.75 183 ILE A C 1
ATOM 1447 O O . ILE A 1 183 ? 2.956 -4.589 10.785 1.00 89.75 183 ILE A O 1
ATOM 1451 N N . VAL A 1 184 ? 3.811 -3.024 9.412 1.00 88.88 184 VAL A N 1
ATOM 1452 C CA . VAL A 1 184 ? 2.728 -3.080 8.415 1.00 88.88 184 VAL A CA 1
ATOM 1453 C C . VAL A 1 184 ? 2.626 -4.457 7.748 1.00 88.88 184 VAL A C 1
ATOM 1455 O O . VAL A 1 184 ? 1.529 -4.996 7.617 1.00 88.88 184 VAL A O 1
ATOM 1458 N N . ASN A 1 185 ? 3.756 -5.074 7.396 1.00 89.25 185 ASN A N 1
ATOM 1459 C CA . ASN A 1 185 ? 3.819 -6.403 6.777 1.00 89.25 185 ASN A CA 1
ATOM 1460 C C . ASN A 1 185 ? 3.193 -7.510 7.650 1.00 89.25 185 ASN A C 1
ATOM 1462 O O . ASN A 1 185 ? 2.668 -8.482 7.119 1.00 89.25 185 ASN A O 1
ATOM 1466 N N . ARG A 1 186 ? 3.178 -7.350 8.982 1.00 86.62 186 ARG A N 1
ATOM 1467 C CA . ARG A 1 186 ? 2.586 -8.321 9.921 1.00 86.62 186 ARG A CA 1
ATOM 1468 C C . ARG A 1 186 ? 1.072 -8.175 10.107 1.00 86.62 186 ARG A C 1
ATOM 1470 O O . ARG A 1 186 ? 0.452 -9.066 10.696 1.00 86.62 186 ARG A O 1
ATOM 1477 N N . LEU A 1 187 ? 0.467 -7.081 9.638 1.00 83.94 187 LEU A N 1
ATOM 1478 C CA . LEU A 1 187 ? -0.965 -6.814 9.827 1.00 83.94 187 LEU A CA 1
ATOM 1479 C C . LEU A 1 187 ? -1.874 -7.852 9.143 1.00 83.94 187 LEU A C 1
ATOM 1481 O O . LEU A 1 187 ? -2.803 -8.330 9.803 1.00 83.94 187 LEU A O 1
ATOM 1485 N N . PRO A 1 188 ? -1.622 -8.287 7.889 1.00 82.44 188 PRO A N 1
ATOM 1486 C CA . PRO A 1 188 ? -2.423 -9.338 7.260 1.00 82.44 188 PRO A CA 1
ATOM 1487 C C . PRO A 1 188 ? -2.410 -10.651 8.050 1.00 82.44 188 PRO A C 1
ATOM 1489 O O . PRO A 1 188 ? -3.454 -11.279 8.224 1.00 82.44 188 PRO A O 1
ATOM 1492 N N . ASP A 1 189 ? -1.259 -11.041 8.602 1.00 81.06 189 ASP A N 1
ATOM 1493 C CA . ASP A 1 189 ? -1.149 -12.244 9.431 1.00 81.06 189 ASP A CA 1
ATOM 1494 C C . ASP A 1 189 ? -1.909 -12.108 10.747 1.00 81.06 189 ASP A C 1
ATOM 1496 O O . ASP A 1 189 ? -2.485 -13.077 11.242 1.00 81.06 189 ASP A O 1
ATOM 1500 N N . GLN A 1 190 ? -1.915 -10.912 11.336 1.00 75.75 190 GLN A N 1
ATOM 1501 C CA . GLN A 1 190 ? -2.691 -10.634 12.537 1.00 75.75 190 GLN A CA 1
ATOM 1502 C C . GLN A 1 190 ? -4.188 -10.790 12.277 1.00 75.75 190 GLN A C 1
ATOM 1504 O O . GLN A 1 190 ? -4.878 -11.453 13.054 1.00 75.75 190 GLN A O 1
ATOM 1509 N N . PHE A 1 191 ? -4.669 -10.254 11.159 1.00 76.69 191 PHE A N 1
ATOM 1510 C CA . PHE A 1 191 ? -6.044 -10.444 10.720 1.00 76.69 191 PHE A CA 1
ATOM 1511 C C . PHE A 1 191 ? -6.346 -11.920 10.423 1.00 76.69 191 PHE A C 1
ATOM 1513 O O . PHE A 1 191 ? -7.356 -12.453 10.876 1.00 76.69 191 PHE A O 1
ATOM 1520 N N . GLY A 1 192 ? -5.433 -12.621 9.747 1.00 80.00 192 GLY A N 1
ATOM 1521 C CA . GLY A 1 192 ? -5.548 -14.053 9.481 1.00 80.00 192 GLY A CA 1
ATOM 1522 C C . GLY A 1 192 ? -5.626 -14.894 10.758 1.00 80.00 192 GLY A C 1
ATOM 1523 O O . GLY A 1 192 ? -6.443 -15.810 10.838 1.00 80.00 192 GLY A O 1
ATOM 1524 N N . ARG A 1 193 ? -4.830 -14.565 11.784 1.00 82.50 193 ARG A N 1
ATOM 1525 C CA . ARG A 1 193 ? -4.923 -15.189 13.114 1.00 82.50 193 ARG A CA 1
ATOM 1526 C C . ARG A 1 193 ? -6.266 -14.900 13.769 1.00 82.50 193 ARG A C 1
ATOM 1528 O O . ARG A 1 193 ? -6.880 -15.836 14.259 1.00 82.50 193 ARG A O 1
ATOM 1535 N N . ALA A 1 194 ? -6.742 -13.656 13.729 1.00 77.31 194 ALA A N 1
ATOM 1536 C CA . ALA A 1 194 ? -8.049 -13.298 14.275 1.00 77.31 194 ALA A CA 1
ATOM 1537 C C . ALA A 1 194 ? -9.184 -14.085 13.600 1.00 77.31 194 ALA A C 1
ATOM 1539 O O . ALA A 1 194 ? -10.030 -14.640 14.294 1.00 77.31 194 ALA A O 1
ATOM 1540 N N . ILE A 1 195 ? -9.160 -14.221 12.267 1.00 79.38 195 ILE A N 1
ATOM 1541 C CA . ILE A 1 195 ? -10.121 -15.060 11.538 1.00 79.38 195 ILE A CA 1
ATOM 1542 C C . ILE A 1 195 ? -10.022 -16.520 11.982 1.00 79.38 195 ILE A C 1
ATOM 1544 O O . ILE A 1 195 ? -11.055 -17.123 12.250 1.00 79.38 195 ILE A O 1
ATOM 1548 N N . ARG A 1 196 ? -8.819 -17.102 12.083 1.00 82.25 196 ARG A N 1
ATOM 1549 C CA . ARG A 1 196 ? -8.659 -18.493 12.551 1.00 82.25 196 ARG A CA 1
ATOM 1550 C C . ARG A 1 196 ? -9.206 -18.671 13.961 1.00 82.25 196 ARG A C 1
ATOM 1552 O O . ARG A 1 196 ? -10.008 -19.565 14.171 1.00 82.25 196 ARG A O 1
ATOM 1559 N N . THR A 1 197 ? -8.893 -17.759 14.879 1.00 81.94 197 THR A N 1
ATOM 1560 C CA . THR A 1 197 ? -9.479 -17.756 16.223 1.00 81.94 197 THR A CA 1
ATOM 1561 C C . THR A 1 197 ? -11.006 -17.701 16.164 1.00 81.94 197 THR A C 1
ATOM 1563 O O . THR A 1 197 ? -11.661 -18.471 16.853 1.00 81.94 197 THR A O 1
ATOM 1566 N N . MET A 1 198 ? -11.590 -16.856 15.307 1.00 74.88 198 MET A N 1
ATOM 1567 C CA . MET A 1 198 ? -13.046 -16.797 15.125 1.00 74.88 198 MET A CA 1
ATOM 1568 C C . MET A 1 198 ? -13.649 -18.074 14.521 1.00 74.88 198 MET A C 1
ATOM 1570 O O . MET A 1 198 ? -14.819 -18.361 14.768 1.00 74.88 198 MET A O 1
ATOM 1574 N N . LEU A 1 199 ? -12.897 -18.805 13.697 1.00 79.56 199 LEU A N 1
ATOM 1575 C CA . LEU A 1 199 ? -13.333 -20.065 13.089 1.00 79.56 199 LEU A CA 1
ATOM 1576 C C . LEU A 1 199 ? -13.200 -21.250 14.055 1.00 79.56 199 LEU A C 1
ATOM 1578 O O . LEU A 1 199 ? -14.062 -22.129 14.045 1.00 79.56 199 LEU A O 1
ATOM 1582 N N . ASP A 1 200 ? -12.150 -21.257 14.875 1.00 84.44 200 ASP A N 1
ATOM 1583 C CA . ASP A 1 200 ? -11.789 -22.372 15.752 1.00 84.44 200 ASP A CA 1
ATOM 1584 C C . ASP A 1 200 ? -12.473 -22.285 17.126 1.00 84.44 200 ASP A C 1
ATOM 1586 O O . ASP A 1 200 ? -12.779 -23.315 17.729 1.00 84.44 200 ASP A O 1
ATOM 1590 N N . ASP A 1 201 ? -12.748 -21.078 17.631 1.00 80.31 201 ASP A N 1
ATOM 1591 C CA . ASP A 1 201 ? -13.395 -20.893 18.928 1.00 80.31 201 ASP A CA 1
ATOM 1592 C C . ASP A 1 201 ? -14.936 -21.017 18.808 1.00 80.31 201 ASP A C 1
ATOM 1594 O O . ASP A 1 201 ? -15.605 -20.217 18.137 1.00 80.31 201 ASP A O 1
ATOM 1598 N N . PRO A 1 202 ? -15.551 -22.007 19.489 1.00 75.31 202 PRO A N 1
ATOM 1599 C CA . PRO A 1 202 ? -16.983 -22.278 19.394 1.00 75.31 202 PRO A CA 1
ATOM 1600 C C . PRO A 1 202 ? -17.874 -21.153 19.949 1.00 75.31 202 PRO A C 1
ATOM 1602 O O . PRO A 1 202 ? -19.067 -21.116 19.620 1.00 75.31 202 PRO A O 1
ATOM 1605 N N . SER A 1 203 ? -17.337 -20.221 20.745 1.00 75.19 203 SER A N 1
ATOM 1606 C CA . SER A 1 203 ? -18.067 -19.060 21.274 1.00 75.19 203 SER A CA 1
ATOM 1607 C C . SER A 1 203 ? -18.537 -18.110 20.164 1.00 75.19 203 SER A C 1
ATOM 1609 O O . SER A 1 203 ? -19.679 -17.635 20.197 1.00 75.19 203 SER A O 1
ATOM 1611 N N . PHE A 1 204 ? -17.741 -17.932 19.102 1.00 73.44 204 PHE A N 1
ATOM 1612 C CA . PHE A 1 204 ? -18.131 -17.150 17.921 1.00 73.44 204 PHE A CA 1
ATOM 1613 C C . PHE A 1 204 ? -19.236 -17.836 17.104 1.00 73.44 204 PHE A C 1
ATOM 1615 O O . PHE A 1 204 ? -19.986 -17.178 16.372 1.00 73.44 204 PHE A O 1
ATOM 1622 N N . GLY A 1 205 ? -19.420 -19.148 17.285 1.00 67.69 205 GLY A N 1
ATOM 1623 C CA . GLY A 1 205 ? -20.439 -19.949 16.612 1.00 67.69 205 GLY A CA 1
ATOM 1624 C C . GLY A 1 205 ? -21.877 -19.508 16.908 1.00 67.69 205 GLY A C 1
ATOM 1625 O O . GLY A 1 205 ? -22.746 -19.640 16.043 1.00 67.69 205 GLY A O 1
ATOM 1626 N N . ALA A 1 206 ? -22.158 -18.947 18.089 1.00 71.25 206 ALA A N 1
ATOM 1627 C CA . ALA A 1 206 ? -23.496 -18.457 18.437 1.00 71.25 206 ALA A CA 1
ATOM 1628 C C . ALA A 1 206 ? -23.880 -17.203 17.627 1.00 71.25 206 ALA A C 1
ATOM 1630 O O . ALA A 1 206 ? -24.963 -17.150 17.030 1.00 71.25 206 ALA A O 1
ATOM 1631 N N . ASN A 1 207 ? -22.962 -16.239 17.523 1.00 67.06 207 ASN A N 1
ATOM 1632 C CA . ASN A 1 207 ? -23.142 -15.031 16.717 1.00 67.06 207 ASN A CA 1
ATOM 1633 C C . ASN A 1 207 ? -23.141 -15.354 15.220 1.00 67.06 207 ASN A C 1
ATOM 1635 O O . ASN A 1 207 ? -24.005 -14.867 14.493 1.00 67.06 207 ASN A O 1
ATOM 1639 N N . ALA A 1 208 ? -22.276 -16.264 14.762 1.00 70.06 208 ALA A N 1
ATOM 1640 C CA . ALA A 1 208 ? -22.275 -16.737 13.379 1.00 70.06 208 ALA A CA 1
ATOM 1641 C C . ALA A 1 208 ? -23.600 -17.422 12.992 1.00 70.06 208 ALA A C 1
ATOM 1643 O O . ALA A 1 208 ? -24.120 -17.180 11.903 1.00 70.06 208 ALA A O 1
ATOM 1644 N N . LYS A 1 209 ? -24.212 -18.218 13.884 1.00 79.75 209 LYS A N 1
ATOM 1645 C CA . LYS A 1 209 ? -25.549 -18.812 13.673 1.00 79.75 209 LYS A CA 1
ATOM 1646 C C . LYS A 1 209 ? -26.642 -17.747 13.578 1.00 79.75 209 LYS A C 1
ATOM 1648 O O . LYS A 1 209 ? -27.523 -17.863 12.723 1.00 79.75 209 LYS A O 1
ATOM 1653 N N . ARG A 1 210 ? -26.582 -16.698 14.407 1.00 79.25 210 ARG A N 1
ATOM 1654 C CA . ARG A 1 210 ? -27.509 -15.555 14.336 1.00 79.25 210 ARG A CA 1
ATOM 1655 C C . ARG A 1 210 ? -27.333 -14.773 13.035 1.00 79.25 210 ARG A C 1
ATOM 1657 O O . ARG A 1 210 ? -28.324 -14.521 12.357 1.00 79.25 210 ARG A O 1
ATOM 1664 N N . THR A 1 211 ? -26.103 -14.461 12.642 1.00 73.88 211 THR A N 1
ATOM 1665 C CA . THR A 1 211 ? -25.797 -13.796 11.369 1.00 73.88 211 THR A CA 1
ATOM 1666 C C . THR A 1 211 ? -26.214 -14.661 10.184 1.00 73.88 211 THR A C 1
ATOM 1668 O O . THR A 1 211 ? -26.870 -14.159 9.285 1.00 73.88 211 THR A O 1
ATOM 1671 N N . LYS A 1 212 ? -25.968 -15.977 10.203 1.00 77.00 212 LYS A N 1
ATOM 1672 C CA . LYS A 1 212 ? -26.485 -16.929 9.203 1.00 77.00 212 LYS A CA 1
ATOM 1673 C C . LYS A 1 212 ? -28.011 -16.882 9.117 1.00 77.00 212 LYS A C 1
ATOM 1675 O O . LYS A 1 212 ? -28.542 -16.837 8.012 1.00 77.00 212 LYS A O 1
ATOM 1680 N N . LYS A 1 213 ? -28.709 -16.850 10.260 1.00 79.88 213 LYS A N 1
ATOM 1681 C CA . LYS A 1 213 ? -30.170 -16.697 10.309 1.00 79.88 213 LYS A CA 1
ATOM 1682 C C . LYS A 1 213 ? -30.589 -15.382 9.651 1.00 79.88 213 LYS A C 1
ATOM 1684 O O . LYS A 1 213 ? -31.372 -15.430 8.714 1.00 79.88 213 LYS A O 1
ATOM 1689 N N . LEU A 1 214 ? -29.989 -14.255 10.035 1.00 74.00 214 LEU A N 1
ATOM 1690 C CA . LEU A 1 214 ? -30.248 -12.942 9.431 1.00 74.00 214 LEU A CA 1
ATOM 1691 C C . LEU A 1 214 ? -29.944 -12.904 7.926 1.00 74.00 214 LEU A C 1
ATOM 1693 O O . LEU A 1 214 ? -30.723 -12.338 7.170 1.00 74.00 214 LEU A O 1
ATOM 1697 N N . LEU A 1 215 ? -28.854 -13.536 7.477 1.00 65.06 215 LEU A N 1
ATOM 1698 C CA . LEU A 1 215 ? -28.483 -13.681 6.066 1.00 65.06 215 LEU A CA 1
ATOM 1699 C C . LEU A 1 215 ? -29.511 -14.524 5.295 1.00 65.06 215 LEU A C 1
ATOM 1701 O O . LEU A 1 215 ? -29.822 -14.194 4.153 1.00 65.06 215 LEU A O 1
ATOM 1705 N N . SER A 1 216 ? -30.040 -15.583 5.916 1.00 65.88 216 SER A N 1
ATOM 1706 C CA . SER A 1 216 ? -31.075 -16.448 5.336 1.00 65.88 216 SER A CA 1
ATOM 1707 C C . SER A 1 216 ? -32.470 -15.819 5.340 1.00 65.88 216 SER A C 1
ATOM 1709 O O . SER A 1 216 ? -33.270 -16.125 4.464 1.00 65.88 216 SER A O 1
ATOM 1711 N N . THR A 1 217 ? -32.747 -14.909 6.280 1.00 68.94 217 THR A N 1
ATOM 1712 C CA . THR A 1 217 ? -34.013 -14.169 6.403 1.00 68.94 217 THR A CA 1
ATOM 1713 C C . THR A 1 217 ? -33.918 -12.753 5.835 1.00 68.94 217 THR A C 1
ATOM 1715 O O . THR A 1 217 ? -34.700 -11.885 6.219 1.00 68.94 217 THR A O 1
ATOM 1718 N N . LYS A 1 218 ? -32.932 -12.475 4.972 1.00 68.00 218 LYS A N 1
ATOM 1719 C CA . LYS A 1 218 ? -32.793 -11.161 4.337 1.00 68.00 218 LYS A CA 1
ATOM 1720 C C . LYS A 1 218 ? -34.067 -10.806 3.556 1.00 68.00 218 LYS A C 1
ATOM 1722 O O . LYS A 1 218 ? -34.642 -11.691 2.926 1.00 68.00 218 LYS A O 1
ATOM 1727 N N . PRO A 1 219 ? -34.454 -9.517 3.515 1.00 66.25 219 PRO A N 1
ATOM 1728 C CA . PRO A 1 219 ? -35.666 -9.052 2.831 1.00 66.25 219 PRO A CA 1
ATOM 1729 C C . PRO A 1 219 ? -35.652 -9.280 1.311 1.00 66.25 219 PRO A C 1
ATOM 1731 O O . PRO A 1 219 ? -36.684 -9.131 0.670 1.00 66.25 219 PRO A O 1
ATOM 1734 N N . PHE A 1 220 ? -34.504 -9.666 0.740 1.00 71.94 220 PHE A N 1
ATOM 1735 C CA . PHE A 1 220 ? -34.397 -10.159 -0.629 1.00 71.94 220 PHE A CA 1
ATOM 1736 C C . PHE A 1 220 ? -33.715 -11.527 -0.620 1.00 71.94 220 PHE A C 1
ATOM 1738 O O . PHE A 1 220 ? -32.591 -11.672 -0.122 1.00 71.94 220 PHE A O 1
ATOM 1745 N N . THR A 1 221 ? -34.376 -12.524 -1.195 1.00 73.56 221 THR A N 1
ATOM 1746 C CA . THR A 1 221 ? -33.846 -13.881 -1.346 1.00 73.56 221 THR A CA 1
ATOM 1747 C C . THR A 1 221 ? -32.596 -13.882 -2.235 1.00 73.56 221 THR A C 1
ATOM 1749 O O . THR A 1 221 ? -32.413 -13.018 -3.097 1.00 73.56 221 THR A O 1
ATOM 1752 N N . ALA A 1 222 ? -31.713 -14.874 -2.070 1.00 74.00 222 ALA A N 1
ATOM 1753 C CA . ALA A 1 222 ? -30.547 -15.035 -2.949 1.00 74.00 222 ALA A CA 1
ATOM 1754 C C . ALA A 1 222 ? -30.954 -15.107 -4.436 1.00 74.00 222 ALA A C 1
ATOM 1756 O O . ALA A 1 222 ? -30.273 -14.539 -5.287 1.00 74.00 222 ALA A O 1
ATOM 1757 N N . LYS A 1 223 ? -32.116 -15.716 -4.720 1.00 79.38 223 LYS A N 1
ATOM 1758 C CA . LYS A 1 223 ? -32.747 -15.739 -6.044 1.00 79.38 223 LYS A CA 1
ATOM 1759 C C . LYS A 1 223 ? -33.086 -14.333 -6.540 1.00 79.38 223 LYS A C 1
ATOM 1761 O O . LYS A 1 223 ? -32.734 -14.001 -7.662 1.00 79.38 223 LYS A O 1
ATOM 1766 N N . GLU A 1 224 ? -33.725 -13.491 -5.732 1.00 82.31 224 GLU A N 1
ATOM 1767 C CA . GLU A 1 224 ? -34.055 -12.114 -6.132 1.00 82.31 224 GLU A CA 1
ATOM 1768 C C . GLU A 1 224 ? -32.817 -11.248 -6.347 1.00 82.31 224 GLU A C 1
ATOM 1770 O O . GLU A 1 224 ? -32.795 -10.452 -7.278 1.00 82.31 224 GLU A O 1
ATOM 1775 N N . ARG A 1 225 ? -31.770 -11.404 -5.530 1.00 79.38 225 ARG A N 1
ATOM 1776 C CA . ARG A 1 225 ? -30.496 -10.698 -5.746 1.00 79.38 225 ARG A CA 1
ATOM 1777 C C . ARG A 1 225 ? -29.818 -11.141 -7.035 1.00 79.38 225 ARG A C 1
ATOM 1779 O O . ARG A 1 225 ? -29.359 -10.292 -7.789 1.00 79.38 225 ARG A O 1
ATOM 1786 N N . LEU A 1 226 ? -29.789 -12.448 -7.292 1.00 86.81 226 LEU A N 1
ATOM 1787 C CA . LEU A 1 226 ? -29.283 -12.990 -8.548 1.00 86.81 226 LEU A CA 1
ATOM 1788 C C . LEU A 1 226 ? -30.085 -12.435 -9.726 1.00 86.81 226 LEU A C 1
ATOM 1790 O O . LEU A 1 226 ? -29.492 -11.906 -10.653 1.00 86.81 226 LEU A O 1
ATOM 1794 N N . LEU A 1 227 ? -31.418 -12.474 -9.657 1.00 88.88 227 LEU A N 1
ATOM 1795 C CA . LEU A 1 227 ? -32.291 -11.926 -10.694 1.00 88.88 227 LEU A CA 1
ATOM 1796 C C . LEU A 1 227 ? -32.090 -10.420 -10.881 1.00 88.88 227 LEU A C 1
ATOM 1798 O O . LEU A 1 227 ? -32.078 -9.962 -12.014 1.00 88.88 227 LEU A O 1
ATOM 1802 N N . LYS A 1 228 ? -31.900 -9.642 -9.809 1.00 89.19 228 LYS A N 1
ATOM 1803 C CA . LYS A 1 228 ? -31.609 -8.203 -9.898 1.00 89.19 228 LYS A CA 1
ATOM 1804 C C . LYS A 1 228 ? -30.250 -7.929 -10.540 1.00 89.19 228 LYS A C 1
ATOM 1806 O O . LYS A 1 228 ? -30.178 -7.061 -11.396 1.00 89.19 228 LYS A O 1
ATOM 1811 N N . ASN A 1 229 ? -29.209 -8.679 -10.182 1.00 86.25 229 ASN A N 1
ATOM 1812 C CA . ASN A 1 229 ? -27.889 -8.548 -10.803 1.00 86.25 229 ASN A CA 1
ATOM 1813 C C . ASN A 1 229 ? -27.904 -8.991 -12.273 1.00 86.25 229 ASN A C 1
ATOM 1815 O O . ASN A 1 229 ? -27.296 -8.334 -13.106 1.00 86.25 229 ASN A O 1
ATOM 1819 N N . MET A 1 230 ? -28.627 -10.065 -12.599 1.00 85.50 230 MET A N 1
ATOM 1820 C CA . MET A 1 230 ? -28.792 -10.539 -13.977 1.00 85.50 230 MET A CA 1
ATOM 1821 C C . MET A 1 230 ? -29.607 -9.555 -14.813 1.00 85.50 230 MET A C 1
ATOM 1823 O O . MET A 1 230 ? -29.219 -9.257 -15.932 1.00 85.50 230 MET A O 1
ATOM 1827 N N . ARG A 1 231 ? -30.679 -8.976 -14.256 1.00 88.44 231 ARG A N 1
ATOM 1828 C CA . ARG A 1 231 ? -31.424 -7.891 -14.908 1.00 88.44 231 ARG A CA 1
ATOM 1829 C C . ARG A 1 231 ? -30.574 -6.642 -15.076 1.00 88.44 231 ARG A C 1
ATOM 1831 O O . ARG A 1 231 ? -30.650 -6.022 -16.118 1.00 88.44 231 ARG A O 1
ATOM 1838 N N . PHE A 1 232 ? -29.766 -6.273 -14.084 1.00 90.06 232 PHE A N 1
ATOM 1839 C CA . PHE A 1 232 ? -28.818 -5.167 -14.216 1.00 90.06 232 PHE A CA 1
ATOM 1840 C C . PHE A 1 232 ? -27.829 -5.434 -15.355 1.00 90.06 232 PHE A C 1
ATOM 1842 O O . PHE A 1 232 ? -27.627 -4.563 -16.189 1.00 90.06 232 PHE A O 1
ATOM 1849 N N . LEU A 1 233 ? -27.273 -6.643 -15.435 1.00 88.94 233 LEU A N 1
ATOM 1850 C CA . LEU A 1 233 ? -26.394 -7.051 -16.527 1.00 88.94 233 LEU A CA 1
ATOM 1851 C C . LEU A 1 233 ? -27.112 -6.970 -17.885 1.00 88.94 233 LEU A C 1
ATOM 1853 O O . LEU A 1 233 ? -26.607 -6.343 -18.805 1.00 88.94 233 LEU A O 1
ATOM 1857 N N . GLU A 1 234 ? -28.318 -7.528 -17.994 1.00 89.19 234 GLU A N 1
ATOM 1858 C CA . GLU A 1 234 ? -29.146 -7.512 -19.209 1.00 89.19 234 GLU A CA 1
ATOM 1859 C C . GLU A 1 234 ? -29.537 -6.087 -19.640 1.00 89.19 234 GLU A C 1
ATOM 1861 O O . GLU A 1 234 ? -29.384 -5.731 -20.805 1.00 89.19 234 GLU A O 1
ATOM 1866 N N . MET A 1 235 ? -29.962 -5.240 -18.697 1.00 89.00 235 MET A N 1
ATOM 1867 C CA . MET A 1 235 ? -30.287 -3.826 -18.931 1.00 89.00 235 MET A CA 1
ATOM 1868 C C . MET A 1 235 ? -29.083 -3.010 -19.415 1.00 89.00 235 MET A C 1
ATOM 1870 O O . MET A 1 235 ? -29.278 -1.981 -20.055 1.00 89.00 235 MET A O 1
ATOM 1874 N N . ASN A 1 236 ? -27.862 -3.461 -19.120 1.00 87.88 236 ASN A N 1
ATOM 1875 C CA . ASN A 1 236 ? -26.618 -2.852 -19.586 1.00 87.88 236 ASN A CA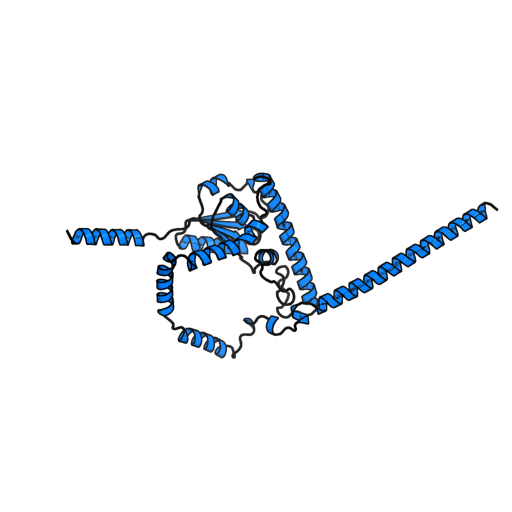 1
ATOM 1876 C C . ASN A 1 236 ? -26.001 -3.609 -20.779 1.00 87.88 236 ASN A C 1
ATOM 1878 O O . ASN A 1 236 ? -24.821 -3.452 -21.061 1.00 87.88 236 ASN A O 1
ATOM 1882 N N . GLY A 1 237 ? -26.785 -4.412 -21.508 1.00 85.69 237 GLY A N 1
ATOM 1883 C CA . GLY A 1 237 ? -26.333 -5.050 -22.749 1.00 85.69 237 GLY A CA 1
ATOM 1884 C C . GLY A 1 237 ? -25.675 -6.421 -22.573 1.00 85.69 237 GLY A C 1
ATOM 1885 O O . GLY A 1 237 ? -25.057 -6.920 -23.507 1.00 85.69 237 GLY A O 1
ATOM 1886 N N . GLY A 1 238 ? -25.820 -7.054 -21.407 1.00 84.38 238 GLY A N 1
ATOM 1887 C CA . GLY A 1 238 ? -25.384 -8.432 -21.147 1.00 84.38 238 GLY A CA 1
ATOM 1888 C C . GLY A 1 238 ? -23.914 -8.580 -20.747 1.00 84.38 238 GLY A C 1
ATOM 1889 O O . GLY A 1 238 ? -23.536 -9.620 -20.207 1.00 84.38 238 GLY A O 1
ATOM 1890 N N . GLU A 1 239 ? -23.106 -7.539 -20.929 1.00 81.19 239 GLU A N 1
ATOM 1891 C CA . GLU A 1 239 ? -21.722 -7.459 -20.472 1.00 81.19 239 GLU A CA 1
ATOM 1892 C C . GLU A 1 239 ? -21.474 -6.124 -19.769 1.00 81.19 239 GLU A C 1
ATOM 1894 O O . GLU A 1 239 ? -22.063 -5.105 -20.109 1.00 81.19 239 GLU A O 1
ATOM 1899 N N . LEU A 1 240 ? -20.591 -6.143 -18.772 1.00 83.31 240 LEU A N 1
ATOM 1900 C CA . LEU A 1 240 ? -20.141 -4.953 -18.049 1.00 83.31 240 LEU A CA 1
ATOM 1901 C C . LEU A 1 240 ? -18.624 -4.861 -18.220 1.00 83.31 240 LEU A C 1
ATOM 1903 O O . LEU A 1 240 ? -17.895 -5.275 -17.310 1.00 83.31 240 LEU A O 1
ATOM 1907 N N . PRO A 1 241 ? -18.134 -4.435 -19.399 1.00 77.19 241 PRO A N 1
ATOM 1908 C CA . PRO A 1 241 ? -16.703 -4.381 -19.687 1.00 77.19 241 PRO A CA 1
ATOM 1909 C C . PRO A 1 241 ? -15.934 -3.539 -18.661 1.00 77.19 241 PRO A C 1
ATOM 1911 O O . PRO A 1 241 ? -14.800 -3.875 -18.340 1.00 77.19 241 PRO A O 1
ATOM 1914 N N . GLU A 1 242 ? -16.571 -2.535 -18.057 1.00 79.50 242 GLU A N 1
ATOM 1915 C CA . GLU A 1 242 ? -16.017 -1.685 -16.997 1.00 79.50 242 GLU A CA 1
ATOM 1916 C C . GLU A 1 242 ? -15.720 -2.445 -15.693 1.00 79.50 242 GLU A C 1
ATOM 1918 O O . GLU A 1 242 ? -14.931 -1.986 -14.872 1.00 79.50 242 GLU A O 1
ATOM 1923 N N . LEU A 1 243 ? -16.353 -3.603 -15.473 1.00 77.69 243 LEU A N 1
ATOM 1924 C CA . LEU A 1 243 ? -16.125 -4.448 -14.294 1.00 77.69 243 LEU A CA 1
ATOM 1925 C C . LEU A 1 243 ? -15.149 -5.599 -14.567 1.00 77.69 243 LEU A C 1
ATOM 1927 O O . LEU A 1 243 ? -14.833 -6.370 -13.656 1.00 77.69 243 LEU A O 1
ATOM 1931 N N . LEU A 1 244 ? -14.693 -5.755 -15.811 1.00 79.75 244 LEU A N 1
ATOM 1932 C CA . LEU A 1 244 ? -13.759 -6.802 -16.200 1.00 79.75 244 LEU A CA 1
ATOM 1933 C C . LEU A 1 244 ? -12.326 -6.268 -16.150 1.00 79.75 244 LEU A C 1
ATOM 1935 O O . LEU A 1 244 ? -12.010 -5.221 -16.698 1.00 79.75 244 LEU A O 1
ATOM 1939 N N . SER A 1 245 ? -11.427 -7.023 -15.515 1.00 82.38 245 SER A N 1
ATOM 1940 C CA . SER A 1 245 ? -9.998 -6.706 -15.568 1.00 82.38 245 SER A CA 1
ATOM 1941 C C . SER A 1 245 ? -9.456 -6.925 -16.982 1.00 82.38 245 SER A C 1
ATOM 1943 O O . SER A 1 245 ? -9.635 -8.007 -17.550 1.00 82.38 245 SER A O 1
ATOM 1945 N N . GLU A 1 246 ? -8.706 -5.948 -17.500 1.00 84.31 246 GLU A N 1
ATOM 1946 C CA . GLU A 1 246 ? -8.041 -6.036 -18.810 1.00 84.31 246 GLU A CA 1
ATOM 1947 C C . GLU A 1 246 ? -7.086 -7.229 -18.936 1.00 84.31 246 GLU A C 1
ATOM 1949 O O . GLU A 1 246 ? -6.881 -7.741 -20.036 1.00 84.31 246 GLU A O 1
ATOM 1954 N N . SER A 1 247 ? -6.595 -7.770 -17.815 1.00 83.69 247 SER A N 1
ATOM 1955 C CA . SER A 1 247 ? -5.786 -8.996 -17.786 1.00 83.69 247 SER A CA 1
ATOM 1956 C C . SER A 1 247 ? -6.409 -10.180 -18.541 1.00 83.69 247 SER A C 1
ATOM 1958 O O . SER A 1 247 ? -5.673 -11.006 -19.077 1.00 83.69 247 SER A O 1
ATOM 1960 N N . ARG A 1 248 ? -7.747 -10.255 -18.643 1.00 84.44 248 ARG A N 1
ATOM 1961 C CA . ARG A 1 248 ? -8.466 -11.314 -19.377 1.00 84.44 248 ARG A CA 1
ATOM 1962 C C . ARG A 1 248 ? -8.164 -11.315 -20.878 1.00 84.44 248 ARG A C 1
ATOM 1964 O O . ARG A 1 248 ? -8.171 -12.378 -21.492 1.00 84.44 248 ARG A O 1
ATOM 1971 N N . ASN A 1 249 ? -7.926 -10.143 -21.460 1.00 85.88 249 ASN A N 1
ATOM 1972 C CA . ASN A 1 249 ? -7.769 -9.969 -22.904 1.00 85.88 249 ASN A CA 1
ATOM 1973 C C . ASN A 1 249 ? -6.294 -9.895 -23.334 1.00 85.88 249 ASN A C 1
ATOM 1975 O O . ASN A 1 249 ? -6.004 -9.701 -24.514 1.00 85.88 249 ASN A O 1
ATOM 1979 N N . MET A 1 250 ? -5.357 -10.041 -22.393 1.00 89.06 250 MET A N 1
ATOM 1980 C CA . MET A 1 250 ? -3.922 -9.926 -22.647 1.00 89.06 250 MET A CA 1
ATOM 1981 C C . MET A 1 250 ? -3.282 -11.282 -22.931 1.00 89.06 250 MET A C 1
ATOM 1983 O O . MET A 1 250 ? -3.592 -12.293 -22.301 1.00 89.06 250 MET A O 1
ATOM 1987 N N . SER A 1 251 ? -2.314 -11.299 -23.849 1.00 91.50 251 SER A N 1
ATOM 1988 C CA . SER A 1 251 ? -1.464 -12.476 -24.042 1.00 91.50 251 SER A CA 1
ATOM 1989 C C . SER A 1 251 ? -0.479 -12.637 -22.881 1.00 91.50 251 SER A C 1
ATOM 1991 O O . SER A 1 251 ? -0.126 -11.664 -22.217 1.00 91.50 251 SER A O 1
ATOM 1993 N N . VAL A 1 252 ? 0.049 -13.848 -22.673 1.00 90.50 252 VAL A N 1
ATOM 1994 C CA . VAL A 1 252 ? 1.075 -14.117 -21.641 1.00 90.50 252 VAL A CA 1
ATOM 1995 C C . VAL A 1 252 ? 2.299 -13.199 -21.800 1.00 90.50 252 VAL A C 1
ATOM 1997 O O . VAL A 1 252 ? 2.866 -12.740 -20.811 1.00 90.50 252 VAL A O 1
ATOM 2000 N N . VAL A 1 253 ? 2.669 -12.872 -23.043 1.00 89.94 253 VAL A N 1
ATOM 2001 C CA . VAL A 1 253 ? 3.774 -11.950 -23.358 1.00 89.94 253 VAL A CA 1
ATOM 2002 C C . VAL A 1 253 ? 3.492 -10.547 -22.822 1.00 89.94 253 VAL A C 1
ATOM 2004 O O . VAL A 1 253 ? 4.361 -9.946 -22.190 1.00 89.94 253 VAL A O 1
ATOM 2007 N N . GLN A 1 254 ? 2.277 -10.041 -23.041 1.00 88.62 254 GLN A N 1
ATOM 2008 C CA . GLN A 1 254 ? 1.873 -8.716 -22.578 1.00 88.62 254 GLN A CA 1
ATOM 2009 C C . GLN A 1 254 ? 1.657 -8.691 -21.062 1.00 88.62 254 GLN A C 1
ATOM 2011 O O . GLN A 1 254 ? 2.095 -7.763 -20.386 1.00 88.62 254 GLN A O 1
ATOM 2016 N N . LEU A 1 255 ? 1.024 -9.731 -20.518 1.00 90.38 255 LEU A N 1
ATOM 2017 C CA . LEU A 1 255 ? 0.700 -9.845 -19.101 1.00 90.38 255 LEU A CA 1
ATOM 2018 C C . LEU A 1 255 ? 1.953 -9.726 -18.221 1.00 90.38 255 LEU A C 1
ATOM 2020 O O . LEU A 1 255 ? 1.931 -9.006 -17.225 1.00 90.38 255 LEU A O 1
ATOM 2024 N N . TYR A 1 256 ? 3.053 -10.367 -18.627 1.00 91.25 256 TYR A N 1
ATOM 2025 C CA . TYR A 1 256 ? 4.322 -10.377 -17.893 1.00 91.25 256 TYR A CA 1
ATOM 2026 C C . TYR A 1 256 ? 5.372 -9.382 -18.410 1.00 91.25 256 TYR A C 1
ATOM 2028 O O . TYR A 1 256 ? 6.513 -9.423 -17.957 1.00 91.25 256 TYR A O 1
ATOM 2036 N N . ASN A 1 257 ? 5.028 -8.484 -19.343 1.00 92.69 257 ASN A N 1
ATOM 2037 C CA . ASN A 1 257 ? 5.992 -7.553 -19.949 1.00 92.69 257 ASN A CA 1
ATOM 2038 C C . ASN A 1 257 ? 7.227 -8.236 -20.571 1.00 92.69 257 ASN A C 1
ATOM 2040 O O . ASN A 1 257 ? 8.323 -7.671 -20.574 1.00 92.69 257 ASN A O 1
ATOM 2044 N N . LEU A 1 258 ? 7.061 -9.443 -21.127 1.00 92.25 258 LEU A N 1
ATOM 2045 C CA . LEU A 1 258 ? 8.160 -10.189 -21.755 1.00 92.25 258 LEU A CA 1
ATOM 2046 C C . LEU A 1 258 ? 8.667 -9.490 -23.022 1.00 92.25 258 LEU A C 1
ATOM 2048 O O . LEU A 1 258 ? 9.863 -9.499 -23.296 1.00 92.25 258 LEU A O 1
ATOM 2052 N N . ASP A 1 259 ? 7.772 -8.832 -23.757 1.00 92.38 259 ASP A N 1
ATOM 2053 C CA . ASP A 1 259 ? 8.096 -7.963 -24.892 1.00 92.38 259 A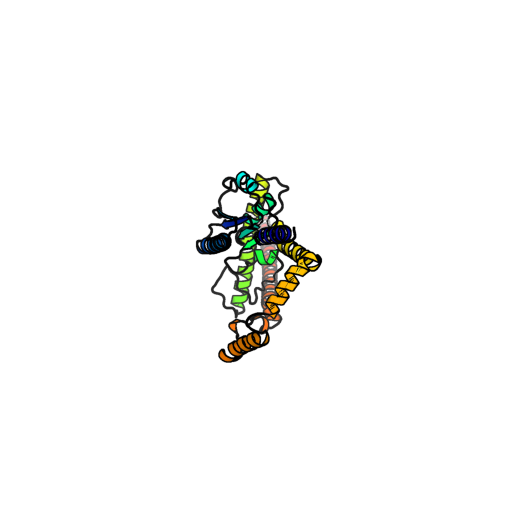SP A CA 1
ATOM 2054 C C . ASP A 1 259 ? 9.026 -6.803 -24.491 1.00 92.38 259 ASP A C 1
ATOM 2056 O O . ASP A 1 259 ? 10.038 -6.559 -25.150 1.00 92.38 259 ASP A O 1
ATOM 2060 N N . LEU A 1 260 ? 8.741 -6.130 -23.373 1.00 92.50 260 LEU A N 1
ATOM 2061 C CA . LEU A 1 260 ? 9.606 -5.083 -22.822 1.00 92.50 260 LEU A CA 1
ATOM 2062 C C . LEU A 1 260 ? 10.941 -5.642 -22.323 1.00 92.50 260 LEU A C 1
ATOM 2064 O O . LEU A 1 260 ? 11.985 -5.038 -22.571 1.00 92.50 260 LEU A O 1
ATOM 2068 N N . ALA A 1 261 ? 10.929 -6.800 -21.657 1.00 91.50 261 ALA A N 1
ATOM 2069 C CA . ALA A 1 261 ? 12.147 -7.455 -21.191 1.00 91.50 261 ALA A CA 1
ATOM 2070 C C . ALA A 1 261 ? 13.067 -7.823 -22.367 1.00 91.50 261 ALA A C 1
ATOM 2072 O O . ALA A 1 261 ? 14.264 -7.538 -22.329 1.00 91.50 261 ALA A O 1
ATOM 2073 N N . MET A 1 262 ? 12.513 -8.374 -23.450 1.00 92.50 262 MET A N 1
ATOM 2074 C CA . MET A 1 262 ? 13.262 -8.673 -24.671 1.00 92.50 262 MET A CA 1
ATOM 2075 C C . MET A 1 262 ? 13.892 -7.409 -25.271 1.00 92.50 262 MET A C 1
ATOM 2077 O O . MET A 1 262 ? 15.090 -7.408 -25.557 1.00 92.50 262 MET A O 1
ATOM 2081 N N . LEU A 1 263 ? 13.139 -6.310 -25.392 1.00 92.88 263 LEU A N 1
ATOM 2082 C CA . LEU A 1 263 ? 13.677 -5.040 -25.896 1.00 92.88 263 LEU A CA 1
ATOM 2083 C C . LEU A 1 263 ? 14.790 -4.477 -25.002 1.00 92.88 263 LEU A C 1
ATOM 2085 O O . LEU A 1 263 ? 15.823 -4.042 -25.511 1.00 92.88 263 LEU A O 1
ATOM 2089 N N . ALA A 1 264 ? 14.621 -4.537 -23.680 1.00 91.31 264 ALA A N 1
ATOM 2090 C CA . ALA A 1 264 ? 15.632 -4.093 -22.725 1.00 91.31 264 ALA A CA 1
ATOM 2091 C C . ALA A 1 264 ? 16.913 -4.939 -22.806 1.00 91.31 264 ALA A C 1
ATOM 2093 O O . ALA A 1 264 ? 18.015 -4.391 -22.813 1.00 91.31 264 ALA A O 1
ATOM 2094 N N . THR A 1 265 ? 16.790 -6.266 -22.924 1.00 92.06 265 THR A N 1
ATOM 2095 C CA . THR A 1 265 ? 17.952 -7.162 -23.067 1.00 92.06 265 THR A CA 1
ATOM 2096 C C . THR A 1 265 ? 18.711 -6.905 -24.366 1.00 92.06 265 THR A C 1
ATOM 2098 O O . THR A 1 265 ? 19.939 -6.828 -24.345 1.00 92.06 265 THR A O 1
ATOM 2101 N N . LEU A 1 266 ? 18.006 -6.687 -25.481 1.00 94.81 266 LEU A N 1
ATOM 2102 C CA . LEU A 1 266 ? 18.630 -6.351 -26.758 1.00 94.81 266 LEU A CA 1
ATOM 2103 C C . LEU A 1 266 ? 19.367 -5.007 -26.681 1.00 94.81 266 LEU A C 1
ATOM 2105 O O . LEU A 1 266 ? 20.519 -4.925 -27.102 1.00 94.81 266 LEU A O 1
ATOM 2109 N N . ALA A 1 267 ? 18.743 -3.982 -26.093 1.00 92.94 267 ALA A N 1
ATOM 2110 C CA . ALA A 1 267 ? 19.359 -2.671 -25.887 1.00 92.94 267 ALA A CA 1
ATOM 2111 C C . ALA A 1 267 ? 20.597 -2.734 -24.971 1.00 92.94 267 ALA A C 1
ATOM 2113 O O . ALA A 1 267 ? 21.593 -2.054 -25.209 1.00 92.94 267 ALA A O 1
ATOM 2114 N N . LEU A 1 268 ? 20.571 -3.582 -23.939 1.00 93.69 268 LEU A N 1
ATOM 2115 C CA . LEU A 1 268 ? 21.724 -3.799 -23.067 1.00 93.69 268 LEU A CA 1
ATOM 2116 C C . LEU A 1 268 ? 22.872 -4.487 -23.817 1.00 93.69 268 LEU A C 1
ATOM 2118 O O . LEU A 1 268 ? 24.023 -4.073 -23.694 1.00 93.69 268 LEU A O 1
ATOM 2122 N N . LEU A 1 269 ? 22.579 -5.513 -24.621 1.00 95.69 269 LEU A N 1
ATOM 2123 C CA . LEU A 1 269 ? 23.591 -6.204 -25.423 1.00 95.69 269 LEU A CA 1
ATOM 2124 C C . LEU A 1 269 ? 24.235 -5.267 -26.450 1.00 95.69 269 LEU A C 1
ATOM 2126 O O . LEU A 1 269 ? 25.461 -5.267 -26.581 1.00 95.69 269 LEU A O 1
ATOM 2130 N N . THR A 1 270 ? 23.448 -4.435 -27.138 1.00 93.88 270 THR A N 1
ATOM 2131 C CA . THR A 1 270 ? 23.985 -3.448 -28.085 1.00 93.88 270 THR A CA 1
ATOM 2132 C C . THR A 1 270 ? 24.842 -2.403 -27.376 1.00 93.88 270 THR A C 1
ATOM 2134 O O . THR A 1 270 ? 25.947 -2.118 -27.840 1.00 93.88 270 THR A O 1
ATOM 2137 N N . LEU A 1 271 ? 24.415 -1.903 -26.212 1.00 94.75 271 LEU A N 1
ATOM 2138 C CA . LEU A 1 271 ? 25.208 -0.988 -25.391 1.00 94.75 271 LEU A CA 1
ATOM 2139 C C . LEU A 1 271 ? 26.540 -1.616 -24.958 1.00 94.75 271 LEU A C 1
ATOM 2141 O O . LEU A 1 271 ? 27.589 -0.991 -25.102 1.00 94.75 271 LEU A O 1
ATOM 2145 N N . LEU A 1 272 ? 26.534 -2.863 -24.479 1.00 95.44 272 LEU A N 1
ATOM 2146 C CA . LEU A 1 272 ? 27.752 -3.576 -24.081 1.00 95.44 272 LEU A CA 1
ATOM 2147 C C . LEU A 1 272 ? 28.708 -3.791 -25.261 1.00 95.44 272 LEU A C 1
ATOM 2149 O O . LEU A 1 272 ? 29.925 -3.688 -25.096 1.00 95.44 272 LEU A O 1
ATOM 2153 N N . ILE A 1 273 ? 28.179 -4.064 -26.456 1.00 95.94 273 ILE A N 1
ATOM 2154 C CA . ILE A 1 273 ? 28.973 -4.166 -27.685 1.00 95.94 273 ILE A CA 1
ATOM 2155 C C . ILE A 1 273 ? 29.613 -2.810 -28.015 1.00 95.94 273 ILE A C 1
ATOM 2157 O O . ILE A 1 273 ? 30.823 -2.755 -28.237 1.00 95.94 273 ILE A O 1
ATOM 2161 N N . ILE A 1 274 ? 28.845 -1.717 -27.979 1.00 95.12 274 ILE A N 1
ATOM 2162 C CA . ILE A 1 274 ? 29.347 -0.355 -28.223 1.00 95.12 274 ILE A CA 1
ATOM 2163 C C . ILE A 1 274 ? 30.441 0.009 -27.213 1.00 95.12 274 ILE A C 1
ATOM 2165 O O . ILE A 1 274 ? 31.523 0.432 -27.614 1.00 95.12 274 ILE A O 1
ATOM 2169 N N . LEU A 1 275 ? 30.214 -0.222 -25.917 1.00 95.06 275 LEU A N 1
ATOM 2170 C CA . LEU A 1 275 ? 31.199 0.043 -24.864 1.00 95.06 275 LEU A CA 1
ATOM 2171 C C . LEU A 1 275 ? 32.485 -0.768 -25.065 1.00 95.06 275 LEU A C 1
ATOM 2173 O O . LEU A 1 275 ? 33.580 -0.237 -24.886 1.00 95.06 275 LEU A O 1
ATOM 2177 N N . ARG A 1 276 ? 32.383 -2.030 -25.506 1.00 95.50 276 ARG A N 1
ATOM 2178 C CA . ARG A 1 276 ? 33.551 -2.853 -25.866 1.00 95.50 276 ARG A CA 1
ATOM 2179 C C . ARG A 1 276 ? 34.316 -2.279 -27.056 1.00 95.50 276 ARG A C 1
ATOM 2181 O O . ARG A 1 276 ? 35.546 -2.274 -27.024 1.00 95.50 276 ARG A O 1
ATOM 2188 N N . TYR A 1 277 ? 33.628 -1.802 -28.093 1.00 95.25 277 TYR A N 1
ATOM 2189 C CA . TYR A 1 277 ? 34.278 -1.157 -29.238 1.00 95.25 277 TYR A CA 1
ATOM 2190 C C . TYR A 1 277 ? 34.954 0.159 -28.846 1.00 95.25 277 TYR A C 1
ATOM 2192 O O . TYR A 1 277 ? 36.107 0.371 -29.217 1.00 95.25 277 TYR A O 1
ATOM 2200 N N . LEU A 1 278 ? 34.295 0.994 -28.039 1.00 94.06 278 LEU A N 1
ATOM 2201 C CA . LEU A 1 278 ? 34.863 2.241 -27.521 1.00 94.06 278 LEU A CA 1
ATOM 2202 C C . LEU A 1 278 ? 36.095 1.984 -26.643 1.00 94.06 278 LEU A C 1
ATOM 2204 O O . LEU A 1 278 ? 37.110 2.654 -26.809 1.00 94.06 278 LEU A O 1
ATOM 2208 N N . ALA A 1 279 ? 36.053 0.975 -25.768 1.00 93.69 279 ALA A N 1
ATOM 2209 C CA . ALA A 1 279 ? 37.198 0.587 -24.945 1.00 93.69 279 ALA A CA 1
ATOM 2210 C C . ALA A 1 279 ? 38.377 0.077 -25.793 1.00 93.69 279 ALA A C 1
ATOM 2212 O O . ALA A 1 279 ? 39.518 0.479 -25.568 1.00 93.69 279 ALA A O 1
ATOM 2213 N N . LYS A 1 280 ? 38.113 -0.764 -26.807 1.00 93.88 280 LYS A N 1
ATOM 2214 C CA . LYS A 1 280 ? 39.143 -1.215 -27.761 1.00 93.88 280 LYS A CA 1
ATOM 2215 C C . LYS A 1 280 ? 39.754 -0.044 -28.530 1.00 93.88 280 LYS A C 1
ATOM 2217 O O . LYS A 1 280 ? 40.970 0.002 -28.690 1.00 93.88 280 LYS A O 1
ATOM 2222 N N . PHE A 1 281 ? 38.927 0.896 -28.981 1.00 93.50 281 PHE A N 1
ATOM 2223 C CA . PHE A 1 281 ? 39.378 2.092 -29.684 1.00 93.50 281 PHE A CA 1
ATOM 2224 C C . PHE A 1 281 ? 40.251 2.986 -28.792 1.00 93.50 281 PHE A C 1
ATOM 2226 O O . PHE A 1 281 ? 41.332 3.388 -29.214 1.00 93.50 281 PHE A O 1
ATOM 2233 N N . ALA A 1 282 ? 39.836 3.232 -27.546 1.00 92.25 282 ALA A N 1
ATOM 2234 C CA . ALA A 1 282 ? 40.608 3.999 -26.568 1.00 92.25 282 ALA A CA 1
ATOM 2235 C C . ALA A 1 282 ? 41.957 3.336 -26.229 1.00 92.25 282 ALA A C 1
ATOM 2237 O O . ALA A 1 282 ? 42.974 4.015 -26.099 1.00 92.25 282 ALA A O 1
ATOM 2238 N N . LEU A 1 283 ? 41.995 2.002 -26.130 1.00 92.44 283 LEU A N 1
ATOM 2239 C CA . LEU A 1 283 ? 43.240 1.264 -25.918 1.00 92.44 283 LEU A CA 1
ATOM 2240 C C . LEU A 1 283 ? 44.174 1.380 -27.133 1.00 92.44 283 LEU A C 1
ATOM 2242 O O . LEU A 1 283 ? 45.365 1.647 -26.976 1.00 92.44 283 LEU A O 1
ATOM 2246 N N . ALA A 1 284 ? 43.638 1.210 -28.344 1.00 91.19 284 ALA A N 1
ATOM 2247 C CA . ALA A 1 284 ? 44.406 1.331 -29.579 1.00 91.19 284 ALA A CA 1
ATOM 2248 C C . ALA A 1 284 ? 44.983 2.744 -29.755 1.00 91.19 284 ALA A C 1
ATOM 2250 O O . ALA A 1 284 ? 46.164 2.884 -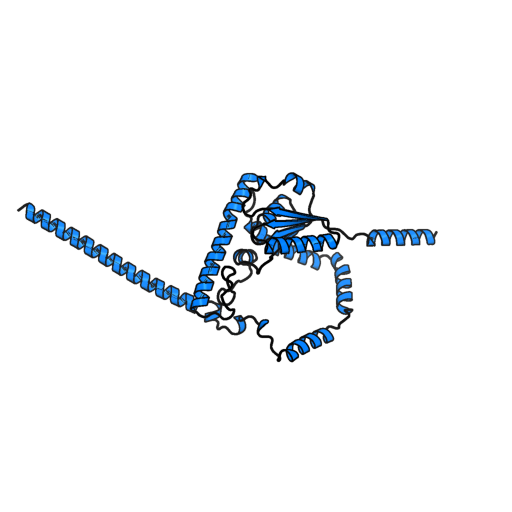30.076 1.00 91.19 284 ALA A O 1
ATOM 2251 N N . SER A 1 285 ? 44.194 3.789 -29.486 1.00 87.44 285 SER A N 1
ATOM 2252 C CA . SER A 1 285 ? 44.654 5.179 -29.567 1.00 87.44 285 SER A CA 1
ATOM 2253 C C . SER A 1 285 ? 45.715 5.506 -28.511 1.00 87.44 285 SER A C 1
ATOM 2255 O O . SER A 1 285 ? 46.697 6.174 -28.835 1.00 87.44 285 SER A O 1
ATOM 2257 N N . ALA A 1 286 ? 45.601 4.970 -27.290 1.00 90.44 286 ALA A N 1
ATOM 2258 C CA . ALA A 1 286 ? 46.621 5.109 -26.249 1.00 90.44 286 ALA A CA 1
ATOM 2259 C C . ALA A 1 286 ? 47.954 4.436 -26.631 1.00 90.44 286 ALA A C 1
ATOM 2261 O O . ALA A 1 286 ? 49.024 5.017 -26.425 1.00 90.44 286 ALA A O 1
ATOM 2262 N N . ILE A 1 287 ? 47.909 3.239 -27.231 1.00 91.62 287 ILE A N 1
ATOM 2263 C CA . ILE A 1 287 ? 49.103 2.548 -27.747 1.00 91.62 287 ILE A CA 1
ATOM 2264 C C . ILE A 1 287 ? 49.757 3.374 -28.862 1.00 91.62 287 ILE A C 1
ATOM 2266 O O . ILE A 1 287 ? 50.975 3.565 -28.857 1.00 91.62 287 ILE A O 1
ATOM 2270 N N . LEU A 1 288 ? 48.958 3.908 -29.790 1.00 89.81 288 LEU A N 1
ATOM 2271 C CA . LEU A 1 288 ? 49.451 4.701 -30.916 1.00 89.81 288 LEU A CA 1
ATOM 2272 C C . LEU A 1 288 ? 50.092 6.013 -30.442 1.00 89.81 288 LEU A C 1
ATOM 2274 O O . LEU A 1 288 ? 51.212 6.322 -30.849 1.00 89.81 288 LEU A O 1
ATOM 2278 N N . ALA A 1 289 ? 49.455 6.722 -29.507 1.00 88.00 289 ALA A N 1
ATOM 2279 C CA . ALA A 1 289 ? 50.006 7.919 -28.872 1.00 88.00 289 ALA A CA 1
ATOM 2280 C C . ALA A 1 289 ? 51.334 7.633 -28.150 1.00 88.00 289 ALA A C 1
ATOM 2282 O O . ALA A 1 289 ? 52.305 8.371 -28.325 1.00 88.00 289 ALA A O 1
ATOM 2283 N N . LYS A 1 290 ? 51.419 6.522 -27.404 1.00 89.50 290 LYS A N 1
ATOM 2284 C CA . LYS A 1 290 ? 52.665 6.090 -26.752 1.00 89.50 290 LYS A CA 1
ATOM 2285 C C . LYS A 1 290 ? 53.763 5.792 -27.776 1.00 89.50 290 LYS A C 1
ATOM 2287 O O . LYS A 1 290 ? 54.908 6.185 -27.568 1.00 89.50 290 LYS A O 1
ATOM 2292 N N . SER A 1 291 ? 53.423 5.145 -28.894 1.00 84.75 291 SER A N 1
ATOM 2293 C CA . SER A 1 291 ? 54.378 4.862 -29.976 1.00 84.75 291 SER A CA 1
ATOM 2294 C C . SER A 1 291 ? 54.910 6.140 -30.639 1.00 84.75 291 SER A C 1
ATOM 2296 O O . SER A 1 291 ? 56.114 6.259 -30.861 1.00 84.75 291 SER A O 1
ATOM 2298 N N . LEU A 1 292 ? 54.042 7.131 -30.877 1.00 86.12 292 LEU A N 1
ATOM 2299 C CA . LEU A 1 292 ? 54.413 8.427 -31.449 1.00 86.12 292 LEU A CA 1
ATOM 2300 C C . LEU A 1 292 ? 55.318 9.232 -30.511 1.00 86.12 292 LEU A C 1
ATOM 2302 O O . LEU A 1 292 ? 56.314 9.777 -30.978 1.00 86.12 292 LEU A O 1
ATOM 2306 N N . LEU A 1 293 ? 55.024 9.251 -29.206 1.00 83.69 293 LEU A N 1
ATOM 2307 C CA . LEU A 1 293 ? 55.860 9.898 -28.185 1.00 83.69 293 LEU A CA 1
ATOM 2308 C C . LEU A 1 293 ? 57.255 9.263 -28.075 1.00 83.69 293 LEU A C 1
ATOM 2310 O O . LEU A 1 293 ? 58.250 9.971 -27.935 1.00 83.69 293 LEU A O 1
ATOM 2314 N N . MET A 1 294 ? 57.351 7.932 -28.167 1.00 79.31 294 MET A N 1
ATOM 2315 C CA . MET A 1 294 ? 58.652 7.249 -28.187 1.00 79.31 294 MET A CA 1
ATOM 2316 C C . MET A 1 294 ? 59.451 7.585 -29.455 1.00 79.31 294 MET A C 1
ATOM 2318 O O . MET A 1 294 ? 60.663 7.784 -29.376 1.00 79.31 294 MET A O 1
ATOM 2322 N N . LYS A 1 295 ? 58.786 7.715 -30.611 1.00 78.62 295 LYS A N 1
ATOM 2323 C CA . LYS A 1 295 ? 59.431 8.085 -31.880 1.00 78.62 295 LYS A CA 1
ATOM 2324 C C . LYS A 1 295 ? 59.940 9.533 -31.884 1.00 78.62 295 LYS A C 1
ATOM 2326 O O . LYS A 1 295 ? 61.056 9.772 -32.333 1.00 78.62 295 LYS A O 1
ATOM 2331 N N . THR A 1 296 ? 59.181 10.494 -31.349 1.00 75.88 296 THR A N 1
ATOM 2332 C CA . THR A 1 296 ? 59.648 11.890 -31.215 1.00 75.88 296 THR A CA 1
ATOM 2333 C C . THR A 1 296 ? 60.778 12.049 -30.209 1.00 75.88 296 THR A C 1
ATOM 2335 O O . THR A 1 296 ? 61.623 12.917 -30.408 1.00 75.88 296 THR A O 1
ATOM 2338 N N . LYS A 1 297 ? 60.823 11.232 -29.149 1.00 73.06 297 LYS A N 1
ATOM 2339 C CA . LYS A 1 297 ? 61.944 11.249 -28.202 1.00 73.06 297 LYS A CA 1
ATOM 2340 C C . LYS A 1 297 ? 63.237 10.741 -28.849 1.00 73.06 297 LYS A C 1
ATOM 2342 O O . LYS A 1 297 ? 64.259 11.400 -28.725 1.00 73.06 297 LYS A O 1
ATOM 2347 N N . LYS A 1 298 ? 63.164 9.648 -29.618 1.00 70.88 298 LYS A N 1
ATOM 2348 C CA . LYS A 1 298 ? 64.313 9.097 -30.353 1.00 70.88 298 LYS A CA 1
ATOM 2349 C C . LYS A 1 298 ? 64.883 10.079 -31.389 1.00 70.88 298 LYS A C 1
ATOM 2351 O O . LYS A 1 298 ? 66.085 10.271 -31.435 1.00 70.88 298 LYS A O 1
ATOM 2356 N N . ASN A 1 299 ? 64.025 10.768 -32.145 1.00 69.81 299 ASN A N 1
ATOM 2357 C CA . ASN A 1 299 ? 64.451 11.761 -33.144 1.00 69.81 299 ASN A CA 1
ATOM 2358 C C . ASN A 1 299 ? 65.046 13.062 -32.555 1.00 69.81 299 ASN A C 1
ATOM 2360 O O . ASN A 1 299 ? 65.466 13.919 -33.322 1.00 69.81 299 ASN A O 1
ATOM 2364 N N . LYS A 1 300 ? 65.003 13.268 -31.231 1.00 65.50 300 LYS A N 1
ATOM 2365 C CA . LYS A 1 300 ? 65.656 14.403 -30.550 1.00 65.50 300 LYS A CA 1
ATOM 2366 C C . LYS A 1 300 ? 67.019 14.038 -29.946 1.00 65.50 300 LYS A C 1
ATOM 2368 O O . LYS A 1 300 ? 67.707 14.937 -29.476 1.00 65.50 300 LYS A O 1
ATOM 2373 N N . GLU A 1 301 ? 67.351 12.749 -29.885 1.00 58.00 301 GLU A N 1
ATOM 2374 C CA . GLU A 1 301 ? 68.603 12.225 -29.318 1.00 58.00 301 GLU A CA 1
ATOM 2375 C C . GLU A 1 301 ? 69.631 11.840 -30.412 1.00 58.00 301 GLU A C 1
ATOM 2377 O O . GLU A 1 301 ? 70.778 11.555 -30.076 1.00 58.00 301 GLU A O 1
ATOM 2382 N N . GLU A 1 302 ? 69.237 11.874 -31.694 1.00 51.31 302 GLU A N 1
ATOM 2383 C CA . GLU A 1 302 ? 70.103 11.835 -32.894 1.00 51.31 302 GLU A CA 1
ATOM 2384 C C . GLU A 1 302 ? 70.338 13.253 -33.435 1.00 51.31 302 GLU A C 1
ATOM 2386 O O . GLU A 1 302 ? 71.478 13.531 -33.873 1.00 51.31 302 GLU A O 1
#